Protein AF-0000000083945655 (afdb_homodimer)

pLDDT: mean 96.32, std 6.72, range [37.31, 98.94]

Nearest PDB structures (foldseek):
  8cqs-assembly1_A  TM=9.399E-01  e=9.061E-25  Bacteroides thetaiotaomicron
  3hoi-assembly1_A-2  TM=9.373E-01  e=1.289E-23  Bacteroides fragilis NCTC 9343
  3hj9-assembly1_B  TM=9.322E-01  e=4.279E-21  Cupriavidus pinatubonensis JMP134
  7ly7-assembly1_B  TM=8.350E-01  e=1.445E-12  Thermoactinomyces vulgaris
  2isj-assembly1_A  TM=6.720E-01  e=2.452E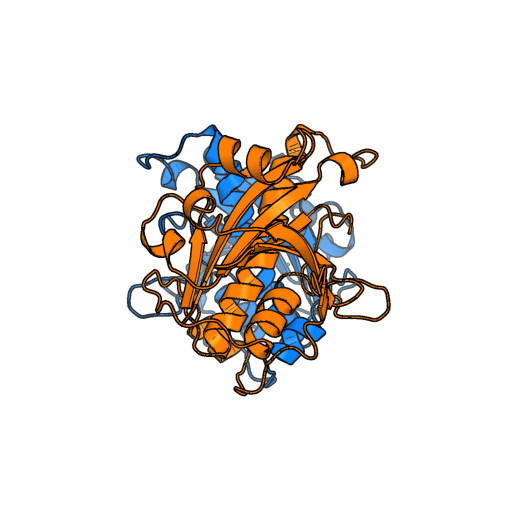-07  Sinorhizobium meliloti

Sequence (382 aa):
MKIDQIELGAPDFSRAGTLHEALQGRRSEREFKTDKLSLGHLSGVLWSAYGVNREDGKRTAPSAMALYPMDVYAVLPEAVYHYVPEHHLLELVAEGDFRELAGVQDYVYTAPLNLLYIANTGRYTGSPLSPEMYLFLAGIDAGHMSENVYLYCASQGLKVVVRVGARVDELMRALMLDTGRRFILAQTVGYMKIDQIELGAPDFSRAGTLHEALQGRRSEREFKTDKLSLGHLSGVLWSAYGVNREDGKRTAPSAMALYPMDVYAVLPEAVYHYVPEHHLLELVAEGDFRELAGVQDYVYTAPLNLLYIANTGRYTGSPLSPEMYLFLAGIDAGHMSENVYLYCASQGLKVVVRVGARVDELMRALMLDTGRRFILAQTVGY

Organism: NCBI:txid28139

Solvent-accessible surface area (backbone atoms only — not comparable to full-atom values): 19385 Å² total; per-residue (Å²): 128,84,74,53,54,45,80,33,68,67,54,54,65,78,58,80,39,35,39,66,55,11,40,46,51,28,67,77,42,81,72,58,40,62,58,71,69,51,60,34,50,51,19,25,43,53,36,38,26,50,15,54,42,49,92,90,62,48,35,34,31,74,39,79,93,68,48,64,38,65,43,45,30,45,30,25,71,63,26,32,24,37,56,40,42,94,74,46,29,31,34,60,73,44,85,41,66,58,29,62,34,58,22,80,56,73,56,43,54,51,28,28,31,35,39,38,37,30,31,36,53,68,52,51,61,90,48,96,64,58,77,84,45,48,62,39,52,44,24,23,35,48,16,23,15,52,36,36,31,44,34,51,26,36,38,63,71,36,33,28,34,78,38,75,57,47,39,55,72,62,38,36,56,72,67,68,52,59,88,55,48,40,84,60,39,26,35,41,38,28,73,128,84,72,54,54,46,78,34,69,67,54,50,66,79,59,82,39,34,40,67,57,12,40,47,51,28,68,76,42,82,74,57,40,61,59,72,67,51,59,35,51,51,20,25,44,53,38,39,27,51,14,54,42,48,91,89,63,48,35,34,30,75,39,81,93,68,48,64,39,65,42,46,29,46,32,27,72,62,26,32,24,39,57,39,41,94,74,47,27,31,35,62,72,45,83,41,67,57,28,60,35,59,22,80,56,72,56,44,54,50,29,27,30,34,38,38,38,29,31,36,53,68,53,50,61,90,49,96,64,56,77,86,45,48,63,39,52,46,24,23,34,48,15,23,16,52,38,37,30,42,33,51,26,35,39,65,70,36,33,29,34,78,38,76,56,47,38,56,71,62,38,35,57,74,69,67,53,59,88,54,48,40,85,59,38,24,34,41,38,29,72

Foldseek 3Di:
DPCQKFQLPEADPPLDDDLVQLVVQQDADLDFDLDADDSNPVLNLVQLLWAQDDDVRHHNFDAVVSLCQKWKWKQAQFFIWTADRVRSMTGTQGTHHPQQQQAPDPSSRRFGIKMWIKGQQVSCPPPPDDSVCRLVRSLVRNVRSVVSSSSSCSSVVKHKDKAQHGNFVVVCVNSVPDPSMGTGIMMGIHD/DVCQKFQLPEADPPLDDDLVQLVVQQDADQDFDLDADDSNPVLNLLQLLWAQDDDVRHHNFDAVVSLPQKWKWKQAQFFIWTADRSRSMTGTQGTHHPQQQQAPDPSSRRFGIKMWIKGQQVSCPPPPDDSVCRLVRSLVRNVRSVVSSSSSCSSVVKHKDKAQDGNFVVVCVNSVNDPSMGTGIMMGIHD

InterPro domains:
  IPR000415 Nitroreductase-like [G3DSA:3.40.109.10] (2-191)
  IPR000415 Nitroreductase-like [SSF55469] (19-191)
  IPR029479 Nitroreductase [PF00881] (24-191)
  IPR052544 Bacteriocin Processing Enzyme [PTHR43745] (4-185)

Radius of gyration: 20.03 Å; Cα contacts (8 Å, |Δi|>4): 897; chains: 2; bounding box: 46×70×45 Å

Structure (mmCIF, N/CA/C/O backbone):
data_AF-0000000083945655-model_v1
#
loop_
_entity.id
_entity.type
_entity.pdbx_description
1 polymer 'SagB-type dehydrogenase domain'
#
loop_
_atom_site.group_PDB
_atom_site.id
_atom_site.type_symbol
_atom_site.label_atom_id
_atom_site.label_alt_id
_atom_site.label_comp_id
_atom_site.label_asym_id
_atom_site.label_entity_id
_atom_site.label_seq_id
_atom_site.pdbx_PDB_ins_code
_atom_site.Cartn_x
_atom_site.Cartn_y
_atom_site.Cartn_z
_atom_site.occupancy
_atom_site.B_iso_or_equiv
_atom_site.auth_seq_id
_atom_site.auth_comp_id
_atom_site.auth_asym_id
_atom_site.auth_atom_id
_atom_site.pdbx_PDB_model_num
ATOM 1 N N . MET A 1 1 ? -4.562 -37.938 -8.914 1 37.31 1 MET A N 1
ATOM 2 C CA . MET A 1 1 ? -5.406 -37.25 -7.945 1 37.31 1 MET A CA 1
ATOM 3 C C . MET A 1 1 ? -5.398 -35.75 -8.203 1 37.31 1 MET A C 1
ATOM 5 O O . MET A 1 1 ? -4.34 -35.125 -8.219 1 37.31 1 MET A O 1
ATOM 9 N N . LYS A 1 2 ? -6.062 -35.156 -9.242 1 48.62 2 LYS A N 1
ATOM 10 C CA . LYS A 1 2 ? -6.031 -33.844 -9.883 1 48.62 2 LYS A CA 1
ATOM 11 C C . LYS A 1 2 ? -5.969 -32.719 -8.844 1 48.62 2 LYS A C 1
ATOM 13 O O . LYS A 1 2 ? -6.895 -32.562 -8.047 1 48.62 2 LYS A O 1
ATOM 18 N N . ILE A 1 3 ? -5 -32.406 -8.016 1 62.09 3 ILE A N 1
ATOM 19 C CA . ILE A 1 3 ? -4.98 -31.672 -6.762 1 62.09 3 ILE A CA 1
ATOM 20 C C . ILE A 1 3 ? -5.445 -30.234 -7.008 1 62.09 3 ILE A C 1
ATOM 22 O O . ILE A 1 3 ? -4.703 -29.422 -7.555 1 62.09 3 ILE A O 1
ATOM 26 N N . ASP A 1 4 ? -6.809 -30.094 -7.145 1 89.44 4 ASP A N 1
ATOM 27 C CA . ASP A 1 4 ? -7.574 -28.906 -7.551 1 89.44 4 ASP A CA 1
ATOM 28 C C . ASP A 1 4 ? -7.434 -27.781 -6.527 1 89.44 4 ASP A C 1
ATOM 30 O O . ASP A 1 4 ? -7.793 -26.641 -6.805 1 89.44 4 ASP A O 1
ATOM 34 N N . GLN A 1 5 ? -6.895 -28.25 -5.43 1 95 5 GLN A N 1
ATOM 35 C CA . GLN A 1 5 ? -6.762 -27.234 -4.387 1 95 5 GLN A CA 1
ATOM 36 C C . GLN A 1 5 ? -5.5 -27.469 -3.559 1 95 5 GLN A C 1
ATOM 38 O O . GLN A 1 5 ? -5.031 -28.594 -3.42 1 95 5 GLN A O 1
ATOM 43 N N . ILE A 1 6 ? -4.852 -26.438 -3.113 1 96.12 6 ILE A N 1
ATOM 44 C CA . ILE A 1 6 ? -3.764 -26.484 -2.141 1 96.12 6 ILE A CA 1
ATOM 45 C C . ILE A 1 6 ? -4.211 -25.812 -0.84 1 96.12 6 ILE A C 1
ATOM 47 O O . ILE A 1 6 ? -4.527 -24.625 -0.82 1 96.12 6 ILE A O 1
ATOM 51 N N . GLU A 1 7 ? -4.32 -26.578 0.188 1 96.19 7 GLU A N 1
ATOM 52 C CA . GLU A 1 7 ? -4.504 -25.984 1.506 1 96.19 7 GLU A CA 1
ATOM 53 C C . GLU A 1 7 ? -3.217 -25.328 1.997 1 96.19 7 GLU A C 1
ATOM 55 O O . GLU A 1 7 ? -2.172 -25.969 2.074 1 96.19 7 GLU A O 1
ATOM 60 N N . LEU A 1 8 ? -3.17 -24.078 2.359 1 97.38 8 LEU A N 1
ATOM 61 C CA . LEU A 1 8 ? -1.953 -23.312 2.609 1 97.38 8 LEU A CA 1
ATOM 62 C C . LEU A 1 8 ? -1.477 -23.516 4.047 1 97.38 8 LEU A C 1
ATOM 64 O O . LEU A 1 8 ? -0.293 -23.328 4.34 1 97.38 8 LEU A O 1
ATOM 68 N N . GLY A 1 9 ? -2.422 -23.891 4.973 1 96.12 9 GLY A N 1
ATOM 69 C CA . GLY A 1 9 ? -2.039 -23.984 6.375 1 96.12 9 GLY A CA 1
ATOM 70 C C . GLY A 1 9 ? -1.703 -22.641 6.992 1 96.12 9 GLY A C 1
ATOM 71 O O . GLY A 1 9 ? -2.031 -21.594 6.43 1 96.12 9 GLY A O 1
ATOM 72 N N . ALA A 1 10 ? -0.964 -22.703 8.141 1 96.56 10 ALA A N 1
ATOM 73 C CA . ALA A 1 10 ? -0.657 -21.469 8.875 1 96.56 10 ALA A CA 1
ATOM 74 C C . ALA A 1 10 ? 0.43 -20.672 8.164 1 96.56 10 ALA A C 1
ATOM 76 O O . ALA A 1 10 ? 1.428 -21.234 7.703 1 96.56 10 ALA A O 1
ATOM 77 N N . PRO A 1 11 ? 0.244 -19.375 8.016 1 97.81 11 PRO A N 1
ATOM 78 C CA . PRO A 1 11 ? 1.312 -18.531 7.465 1 97.81 11 PRO A CA 1
ATOM 79 C C . PRO A 1 11 ? 2.613 -18.641 8.258 1 97.81 11 PRO A C 1
ATOM 81 O O . PRO A 1 11 ? 2.588 -18.719 9.484 1 97.81 11 PRO A O 1
ATOM 84 N N . ASP A 1 12 ? 3.736 -18.641 7.535 1 97.12 12 ASP A N 1
ATOM 85 C CA . ASP A 1 12 ? 5.039 -18.719 8.188 1 97.12 12 ASP A CA 1
ATOM 86 C C . ASP A 1 12 ? 5.496 -17.359 8.695 1 97.12 12 ASP A C 1
ATOM 88 O O . ASP A 1 12 ? 5.852 -16.484 7.902 1 97.12 12 ASP A O 1
ATOM 92 N N . PHE A 1 13 ? 5.461 -17.141 9.953 1 97 13 PHE A N 1
ATOM 93 C CA . PHE A 1 13 ? 6.035 -15.977 10.617 1 97 13 PHE A CA 1
ATOM 94 C C . PHE A 1 13 ? 7.062 -16.391 11.656 1 97 13 PHE A C 1
ATOM 96 O O . PHE A 1 13 ? 7.156 -15.789 12.727 1 97 13 PHE A O 1
ATOM 103 N N . SER A 1 14 ? 7.703 -17.469 11.336 1 93.75 14 SER A N 1
ATOM 104 C CA . SER A 1 14 ? 8.633 -18.062 12.297 1 93.75 14 SER A CA 1
ATOM 105 C C . SER A 1 14 ? 9.836 -17.156 12.531 1 93.75 14 SER A C 1
ATOM 107 O O . SER A 1 14 ? 10.414 -17.141 13.625 1 93.75 14 SER A O 1
ATOM 109 N N . ARG A 1 15 ? 10.352 -16.516 11.422 1 87.62 15 ARG A N 1
ATOM 110 C CA . ARG A 1 15 ? 11.406 -15.523 11.641 1 87.62 15 ARG A CA 1
ATOM 111 C C . ARG A 1 15 ? 10.844 -14.273 12.297 1 87.62 15 ARG A C 1
ATOM 113 O O . ARG A 1 15 ? 10.039 -13.555 11.703 1 87.62 15 ARG A O 1
ATOM 120 N N . ALA A 1 16 ? 10.93 -14.164 13.656 1 75.56 16 ALA A N 1
ATOM 121 C CA . ALA A 1 16 ? 10.398 -13.102 14.508 1 75.56 16 ALA A CA 1
ATOM 122 C C . ALA A 1 16 ? 11.023 -11.758 14.156 1 75.56 16 ALA A C 1
ATOM 124 O O . ALA A 1 16 ? 12.219 -11.672 13.867 1 75.56 16 ALA A O 1
ATOM 125 N N . GLY A 1 17 ? 10.188 -10.711 13.594 1 88.75 17 GLY A N 1
ATOM 126 C CA . GLY A 1 17 ? 10.648 -9.352 13.344 1 88.75 17 GLY A CA 1
ATOM 127 C C . GLY A 1 17 ? 9.594 -8.297 13.633 1 88.75 17 GLY A C 1
ATOM 128 O O . GLY A 1 17 ? 8.391 -8.57 13.539 1 88.75 17 GLY A O 1
ATOM 129 N N . THR A 1 18 ? 10.188 -7.199 13.992 1 96.38 18 THR A N 1
ATOM 130 C CA . THR A 1 18 ? 9.281 -6.098 14.289 1 96.38 18 THR A CA 1
ATOM 131 C C . THR A 1 18 ? 8.812 -5.41 13.008 1 96.38 18 THR A C 1
ATOM 133 O O . THR A 1 18 ? 9.406 -5.602 11.945 1 96.38 18 THR A O 1
ATOM 136 N N . LEU A 1 19 ? 7.723 -4.75 13.141 1 98.25 19 LEU A N 1
ATOM 137 C CA . LEU A 1 19 ? 7.301 -3.912 12.023 1 98.25 19 LEU A CA 1
ATOM 138 C C . LEU A 1 19 ? 8.398 -2.928 11.633 1 98.25 19 LEU A C 1
ATOM 140 O O . LEU A 1 19 ? 8.641 -2.693 10.445 1 98.25 19 LEU A O 1
ATOM 144 N N . HIS A 1 20 ? 9.07 -2.316 12.664 1 97.88 20 HIS A N 1
ATOM 145 C CA . HIS A 1 20 ? 10.148 -1.367 12.391 1 97.88 20 HIS A CA 1
ATOM 146 C C . HIS A 1 20 ? 11.234 -1.995 11.523 1 97.88 20 HIS A C 1
ATOM 148 O O . HIS A 1 20 ? 11.672 -1.392 10.547 1 97.88 20 HIS A O 1
ATOM 154 N N . GLU A 1 21 ? 11.633 -3.201 11.844 1 97.62 21 GLU A N 1
ATOM 155 C CA . GLU A 1 21 ? 12.664 -3.898 11.086 1 97.62 21 GLU A CA 1
ATOM 156 C C . GLU A 1 21 ? 12.203 -4.184 9.656 1 97.62 21 GLU A C 1
ATOM 158 O O . GLU A 1 21 ? 12.992 -4.102 8.711 1 97.62 21 GLU A O 1
ATOM 163 N N . ALA A 1 22 ? 10.953 -4.598 9.531 1 98.56 22 ALA A N 1
ATOM 164 C CA . ALA A 1 22 ? 10.406 -4.859 8.195 1 98.56 22 ALA A CA 1
ATOM 165 C C . ALA A 1 22 ? 10.43 -3.602 7.336 1 98.56 22 ALA A C 1
ATOM 167 O O . ALA A 1 22 ? 10.836 -3.645 6.172 1 98.56 22 ALA A O 1
ATOM 168 N N . LEU A 1 23 ? 10.008 -2.459 7.93 1 98.75 23 LEU A N 1
ATOM 169 C CA . LEU A 1 23 ? 10 -1.187 7.219 1 98.75 23 LEU A CA 1
ATOM 170 C C . LEU A 1 23 ? 11.422 -0.74 6.891 1 98.75 23 LEU A C 1
ATOM 172 O O . LEU A 1 23 ? 11.688 -0.251 5.789 1 98.75 23 LEU A O 1
ATOM 176 N N . GLN A 1 24 ? 12.305 -0.901 7.824 1 98.25 24 GLN A N 1
ATOM 177 C CA . GLN A 1 24 ? 13.703 -0.536 7.613 1 98.25 24 GLN A CA 1
ATOM 178 C C . GLN A 1 24 ? 14.336 -1.389 6.52 1 98.25 24 GLN A C 1
ATOM 180 O O . GLN A 1 24 ? 15.195 -0.913 5.773 1 98.25 24 GLN A O 1
ATOM 185 N N . GLY A 1 25 ? 13.93 -2.625 6.441 1 98.44 25 GLY A N 1
ATOM 186 C CA . GLY A 1 25 ? 14.516 -3.566 5.5 1 98.44 25 GLY A CA 1
ATOM 187 C C . GLY A 1 25 ? 13.781 -3.623 4.176 1 98.44 25 GLY A C 1
ATOM 188 O O . GLY A 1 25 ? 14.195 -4.332 3.256 1 98.44 25 GLY A O 1
ATOM 189 N N . ARG A 1 26 ? 12.672 -2.951 4.066 1 98.81 26 ARG A N 1
ATOM 190 C CA . ARG A 1 26 ? 11.883 -2.986 2.842 1 98.81 26 ARG A CA 1
ATOM 191 C C . ARG A 1 26 ? 12.695 -2.494 1.65 1 98.81 26 ARG A C 1
ATOM 193 O O . ARG A 1 26 ? 13.211 -1.372 1.664 1 98.81 26 ARG A O 1
ATOM 200 N N . ARG A 1 27 ? 12.75 -3.277 0.59 1 98.69 27 ARG A N 1
ATOM 201 C CA . ARG A 1 27 ? 13.406 -2.939 -0.669 1 98.69 27 ARG A CA 1
ATOM 202 C C . ARG A 1 27 ? 12.914 -3.838 -1.8 1 98.69 27 ARG A C 1
ATOM 204 O O . ARG A 1 27 ? 12.344 -4.902 -1.552 1 98.69 27 ARG A O 1
ATOM 211 N N . SER A 1 28 ? 13.18 -3.426 -3.002 1 98.75 28 SER A N 1
ATOM 212 C CA . SER A 1 28 ? 12.922 -4.258 -4.172 1 98.75 28 SER A CA 1
ATOM 213 C C . SER A 1 28 ? 14.18 -5.004 -4.605 1 98.75 28 SER A C 1
ATOM 215 O O . SER A 1 28 ? 15.266 -4.418 -4.68 1 98.75 28 SER A O 1
ATOM 217 N N . GLU A 1 29 ? 14.031 -6.246 -4.762 1 98.44 29 GLU A N 1
ATOM 218 C CA . GLU A 1 29 ? 15.102 -7.105 -5.254 1 98.44 29 GLU A CA 1
ATOM 219 C C . GLU A 1 29 ? 14.688 -7.84 -6.523 1 98.44 29 GLU A C 1
ATOM 221 O O . GLU A 1 29 ? 13.547 -8.289 -6.637 1 98.44 29 GLU A O 1
ATOM 226 N N . ARG A 1 30 ? 15.594 -8.023 -7.426 1 98.19 30 ARG A N 1
ATOM 227 C CA . ARG A 1 30 ? 15.219 -8.508 -8.75 1 98.19 30 ARG A CA 1
ATOM 228 C C . ARG A 1 30 ? 16.062 -9.711 -9.156 1 98.19 30 ARG A C 1
ATOM 230 O O . ARG A 1 30 ? 16.125 -10.062 -10.336 1 98.19 30 ARG A O 1
ATOM 237 N N . GLU A 1 31 ? 16.797 -10.25 -8.289 1 98.31 31 GLU A N 1
ATOM 238 C CA . GLU A 1 31 ? 17.547 -11.484 -8.477 1 98.31 31 GLU A CA 1
ATOM 239 C C . GLU A 1 31 ? 16.969 -12.617 -7.617 1 98.31 31 GLU A C 1
ATOM 241 O O . GLU A 1 31 ? 17.016 -12.547 -6.387 1 98.31 31 GLU A O 1
ATOM 246 N N . PHE A 1 32 ? 16.578 -13.703 -8.273 1 98.62 32 PHE A N 1
ATOM 247 C CA . PHE A 1 32 ? 15.867 -14.758 -7.559 1 98.62 32 PHE A CA 1
ATOM 248 C C . PHE A 1 32 ? 16.5 -16.109 -7.828 1 98.62 32 PHE A C 1
ATOM 250 O O . PHE A 1 32 ? 16.922 -16.406 -8.953 1 98.62 32 PHE A O 1
ATOM 257 N N . LYS A 1 33 ? 16.578 -16.875 -6.797 1 98.31 33 LYS A N 1
ATOM 258 C CA . LYS A 1 33 ? 16.844 -18.297 -7.004 1 98.31 33 LYS A CA 1
ATOM 259 C C . LYS A 1 33 ? 15.617 -19 -7.578 1 98.31 33 LYS A C 1
ATOM 261 O O . LYS A 1 33 ? 14.5 -18.484 -7.52 1 98.31 33 LYS A O 1
ATOM 266 N N . THR A 1 34 ? 15.844 -20.188 -8.117 1 98.06 34 THR A N 1
ATOM 267 C CA . THR A 1 34 ? 14.75 -20.938 -8.742 1 98.06 34 THR A CA 1
ATOM 268 C C . THR A 1 34 ? 14.094 -21.875 -7.738 1 98.06 34 THR A C 1
ATOM 270 O O . THR A 1 34 ? 13.039 -22.453 -8.016 1 98.06 34 THR A O 1
ATOM 273 N N . ASP A 1 35 ? 14.641 -21.969 -6.523 1 98.19 35 ASP A N 1
ATOM 274 C CA . ASP A 1 35 ? 14.117 -22.859 -5.496 1 98.19 35 ASP A CA 1
ATOM 275 C C . ASP A 1 35 ? 12.648 -22.547 -5.203 1 98.19 35 ASP A C 1
ATOM 277 O O . ASP A 1 35 ? 12.266 -21.391 -5.074 1 98.19 35 ASP A O 1
ATOM 281 N N . LYS A 1 36 ? 11.867 -23.641 -5.105 1 97.56 36 LYS A N 1
ATOM 282 C CA . LYS A 1 36 ? 10.453 -23.469 -4.758 1 97.56 36 LYS A CA 1
ATOM 283 C C . LYS A 1 36 ? 10.297 -22.859 -3.371 1 97.56 36 LYS A C 1
ATOM 285 O O . LYS A 1 36 ? 11.047 -23.188 -2.449 1 97.56 36 LYS A O 1
ATOM 290 N N . LEU A 1 37 ? 9.328 -22 -3.248 1 97.81 37 LEU A N 1
ATOM 291 C CA . LEU A 1 37 ? 8.984 -21.531 -1.912 1 97.81 37 LEU A CA 1
ATOM 292 C C . LEU A 1 37 ? 8.43 -22.656 -1.055 1 97.81 37 LEU A C 1
ATOM 294 O O . LEU A 1 37 ? 7.688 -23.516 -1.548 1 97.81 37 LEU A O 1
ATOM 298 N N . SER A 1 38 ? 8.781 -22.641 0.202 1 97.94 38 SER A N 1
ATOM 299 C CA . SER A 1 38 ? 8.078 -23.547 1.108 1 97.94 38 SER A CA 1
ATOM 300 C C . SER A 1 38 ? 6.586 -23.219 1.159 1 97.94 38 SER A C 1
ATOM 302 O O . SER A 1 38 ? 6.18 -22.094 0.876 1 97.94 38 SER A O 1
ATOM 304 N N . LEU A 1 39 ? 5.805 -24.203 1.511 1 98.19 39 LEU A N 1
ATOM 305 C CA . LEU A 1 39 ? 4.371 -23.984 1.653 1 98.19 39 LEU A CA 1
ATOM 306 C C . LEU A 1 39 ? 4.094 -22.922 2.717 1 98.19 39 LEU A C 1
ATOM 308 O O . LEU A 1 39 ? 3.156 -22.141 2.582 1 98.19 39 LEU A O 1
ATOM 312 N N . GLY A 1 40 ? 4.863 -22.891 3.789 1 98.44 40 GLY A N 1
ATOM 313 C CA . GLY A 1 40 ? 4.73 -21.875 4.816 1 98.44 40 GLY A CA 1
ATOM 314 C C . GLY A 1 40 ? 4.957 -20.469 4.293 1 98.44 40 GLY A C 1
ATOM 315 O O . GLY A 1 40 ? 4.211 -19.547 4.633 1 98.44 40 GLY A O 1
ATOM 316 N N . HIS A 1 41 ? 5.992 -20.312 3.498 1 98.56 41 HIS A N 1
ATOM 317 C CA . HIS A 1 41 ? 6.262 -19 2.914 1 98.56 41 HIS A CA 1
ATOM 318 C C . HIS A 1 41 ? 5.18 -18.609 1.914 1 98.56 41 HIS A C 1
ATOM 320 O O . HIS A 1 41 ? 4.758 -17.453 1.869 1 98.56 41 HIS A O 1
ATOM 326 N N . LEU A 1 42 ? 4.777 -19.578 1.095 1 98.88 42 LEU A N 1
ATOM 327 C CA . LEU A 1 42 ? 3.674 -19.312 0.18 1 98.88 42 LEU A CA 1
ATOM 328 C C . LEU A 1 42 ? 2.426 -18.875 0.945 1 98.88 42 LEU A C 1
ATOM 330 O O . LEU A 1 42 ? 1.77 -17.906 0.57 1 98.88 42 LEU A O 1
ATOM 334 N N . SER A 1 43 ? 2.143 -19.609 2.016 1 98.88 43 SER A N 1
ATOM 335 C CA . SER A 1 43 ? 1.021 -19.281 2.893 1 98.88 43 SER A CA 1
ATOM 336 C C . SER A 1 43 ? 1.153 -17.875 3.463 1 98.88 43 SER A C 1
ATOM 338 O O . SER A 1 43 ? 0.196 -17.094 3.443 1 98.88 43 SER A O 1
ATOM 340 N N . GLY A 1 44 ? 2.328 -17.547 3.982 1 98.81 44 GLY A N 1
ATOM 341 C CA . GLY A 1 44 ? 2.574 -16.234 4.566 1 98.81 44 GLY A CA 1
ATOM 342 C C . GLY A 1 44 ? 2.439 -15.102 3.564 1 98.81 44 GLY A C 1
ATOM 343 O O . GLY A 1 44 ? 1.856 -14.062 3.871 1 98.81 44 GLY A O 1
ATOM 344 N N . VAL A 1 45 ? 2.963 -15.297 2.361 1 98.94 45 VAL A N 1
ATOM 345 C CA . VAL A 1 45 ? 2.893 -14.305 1.297 1 98.94 45 VAL A CA 1
ATOM 346 C C . VAL A 1 45 ? 1.43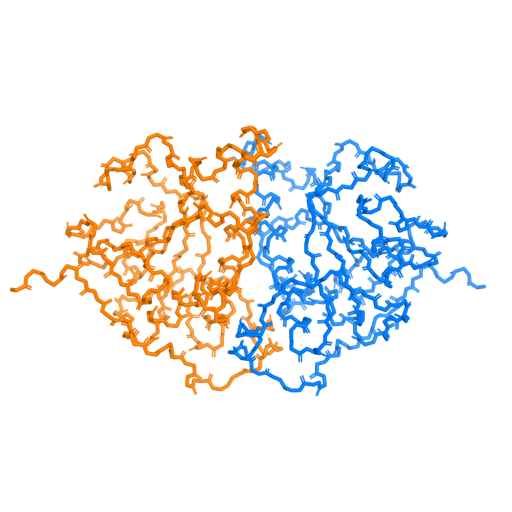2 -14.016 0.957 1 98.94 45 VAL A C 1
ATOM 348 O O . VAL A 1 45 ? 1.012 -12.852 0.93 1 98.94 45 VAL A O 1
ATOM 351 N N . LEU A 1 46 ? 0.667 -15.047 0.735 1 98.94 46 LEU A N 1
ATOM 352 C CA . LEU A 1 46 ? -0.716 -14.898 0.297 1 98.94 46 LEU A CA 1
ATOM 353 C C . LEU A 1 46 ? -1.577 -14.305 1.41 1 98.94 46 LEU A C 1
ATOM 355 O O . LEU A 1 46 ? -2.404 -13.43 1.162 1 98.94 46 LEU A O 1
ATOM 359 N N . TRP A 1 47 ? -1.393 -14.758 2.629 1 98.94 47 TRP A N 1
ATOM 360 C CA . TRP A 1 47 ? -2.164 -14.227 3.744 1 98.94 47 TRP A CA 1
ATOM 361 C C . TRP A 1 47 ? -1.84 -12.75 3.971 1 98.94 47 TRP A C 1
ATOM 363 O O . TRP A 1 47 ? -2.74 -11.938 4.203 1 98.94 47 TRP A O 1
ATOM 373 N N . SER A 1 48 ? -0.59 -12.398 3.916 1 98.94 48 SER A N 1
ATOM 374 C CA . SER A 1 48 ? -0.205 -11 4.07 1 98.94 48 SER A CA 1
ATOM 375 C C . SER A 1 48 ? -0.846 -10.125 2.996 1 98.94 48 SER A C 1
ATOM 377 O O . SER A 1 48 ? -1.271 -9 3.271 1 98.94 48 SER A O 1
ATOM 379 N N . ALA A 1 49 ? -0.923 -10.625 1.812 1 98.94 49 ALA A N 1
ATOM 380 C CA . ALA A 1 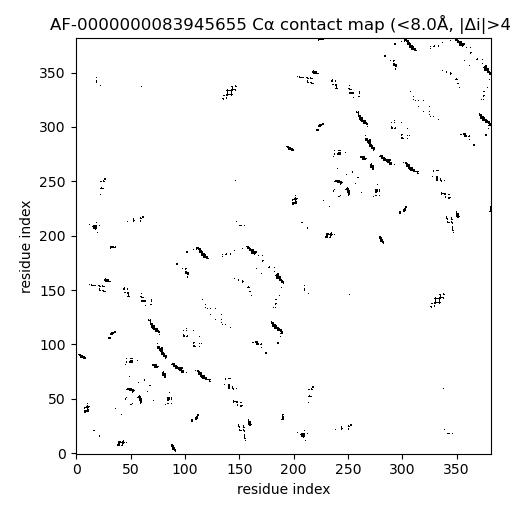49 ? -1.476 -9.867 0.695 1 98.94 49 ALA A CA 1
ATOM 381 C C . ALA A 1 49 ? -2.965 -9.602 0.895 1 98.94 49 ALA A C 1
ATOM 383 O O . ALA A 1 49 ? -3.439 -8.484 0.664 1 98.94 49 ALA A O 1
ATOM 384 N N . TYR A 1 50 ? -3.66 -10.633 1.354 1 98.88 50 TYR A N 1
ATOM 385 C CA . TYR A 1 50 ? -5.102 -10.492 1.18 1 98.88 50 TYR A CA 1
ATOM 386 C C . TYR A 1 50 ? -5.859 -11.406 2.139 1 98.88 50 TYR A C 1
ATOM 388 O O . TYR A 1 50 ? -7.047 -11.68 1.94 1 98.88 50 TYR A O 1
ATOM 396 N N . GLY A 1 51 ? -5.289 -11.953 3.143 1 98.81 51 GLY A N 1
ATOM 397 C CA . GLY A 1 51 ? -5.895 -12.891 4.074 1 98.81 51 GLY A CA 1
ATOM 398 C C . GLY A 1 51 ? -6.965 -12.258 4.941 1 98.81 51 GLY A C 1
ATOM 399 O O . GLY A 1 51 ? -7 -11.039 5.113 1 98.81 51 GLY A O 1
ATOM 400 N N . VAL A 1 52 ? -7.844 -13.078 5.457 1 98.75 52 VAL A N 1
ATOM 401 C CA . VAL A 1 52 ? -8.812 -12.656 6.461 1 98.75 52 VAL A CA 1
ATOM 402 C C . VAL A 1 52 ? -8.125 -12.539 7.82 1 98.75 52 VAL A C 1
ATOM 404 O O . VAL A 1 52 ? -7.555 -13.508 8.32 1 98.75 52 VAL A O 1
ATOM 407 N N . ASN A 1 53 ? -8.195 -11.32 8.422 1 98.69 53 ASN A N 1
ATOM 408 C CA . ASN A 1 53 ? -7.422 -11.164 9.648 1 98.69 53 ASN A CA 1
ATOM 409 C C . ASN A 1 53 ? -8.328 -10.938 10.859 1 98.69 53 ASN A C 1
ATOM 411 O O . ASN A 1 53 ? -7.848 -10.656 11.953 1 98.69 53 ASN A O 1
ATOM 415 N N . ARG A 1 54 ? -9.633 -10.992 10.625 1 98 54 ARG A N 1
ATOM 416 C CA . ARG A 1 54 ? -10.555 -10.859 11.742 1 98 54 ARG A CA 1
ATOM 417 C C . ARG A 1 54 ? -11.859 -11.609 11.469 1 98 54 ARG A C 1
ATOM 419 O O . ARG A 1 54 ? -12.109 -12.031 10.336 1 98 54 ARG A O 1
ATOM 426 N N . GLU A 1 55 ? -12.719 -11.719 12.383 1 97.38 55 GLU A N 1
ATOM 427 C CA . GLU A 1 55 ? -13.836 -12.664 12.398 1 97.38 55 GLU A CA 1
ATOM 428 C C . GLU A 1 55 ? -14.922 -12.25 11.406 1 97.38 55 GLU A C 1
ATOM 430 O O . GLU A 1 55 ? -15.625 -13.102 10.867 1 97.38 55 GLU A O 1
ATOM 435 N N . ASP A 1 56 ? -15.055 -10.984 11.141 1 97.56 56 ASP A N 1
ATOM 436 C CA . ASP A 1 56 ? -16.141 -10.531 10.281 1 97.56 56 ASP A CA 1
ATOM 437 C C . ASP A 1 56 ? -15.758 -10.641 8.805 1 97.56 56 ASP A C 1
ATOM 439 O O . ASP A 1 56 ? -16.484 -10.172 7.934 1 97.56 56 ASP A O 1
ATOM 443 N N . GLY A 1 57 ? -14.586 -11.242 8.57 1 97.94 57 GLY A N 1
ATOM 444 C CA . GLY A 1 57 ? -14.211 -11.578 7.211 1 97.94 57 GLY A CA 1
ATOM 445 C C . GLY A 1 57 ? -13.398 -10.5 6.527 1 97.94 57 GLY A C 1
ATOM 446 O O . GLY A 1 57 ? -13 -10.648 5.371 1 97.94 57 GLY A O 1
ATOM 447 N N . LYS A 1 58 ? -13.078 -9.406 7.273 1 98.5 58 LYS A N 1
ATOM 448 C CA . LYS A 1 58 ? -12.266 -8.344 6.68 1 98.5 58 LYS A CA 1
ATOM 449 C C . LYS A 1 58 ? -10.797 -8.75 6.605 1 98.5 58 LYS A C 1
ATOM 451 O O . LYS A 1 58 ? -10.398 -9.758 7.195 1 98.5 58 LYS A O 1
ATOM 456 N N . ARG A 1 59 ? -10.016 -8 5.984 1 98.75 59 ARG A N 1
ATOM 457 C CA . ARG A 1 59 ? -8.773 -8.57 5.473 1 98.75 59 ARG A CA 1
ATOM 458 C C . ARG A 1 59 ? -7.559 -7.793 5.969 1 98.75 59 ARG A C 1
ATOM 460 O O . ARG A 1 59 ? -7.707 -6.758 6.621 1 98.75 59 ARG A O 1
ATOM 467 N N . THR A 1 60 ? -6.391 -8.336 5.699 1 98.88 60 THR A N 1
ATOM 468 C CA . THR A 1 60 ? -5.102 -7.75 6.047 1 98.88 60 THR A CA 1
ATOM 469 C C . THR A 1 60 ? -4.879 -6.441 5.293 1 98.88 60 THR A C 1
ATOM 471 O O . THR A 1 60 ? -4.102 -5.594 5.727 1 98.88 60 THR A O 1
ATOM 474 N N . ALA A 1 61 ? -5.539 -6.289 4.141 1 98.88 61 ALA A N 1
ATOM 475 C CA . ALA A 1 61 ? -5.445 -5.066 3.346 1 98.88 61 ALA A CA 1
ATOM 476 C C . ALA A 1 61 ? -6.801 -4.375 3.238 1 98.88 61 ALA A C 1
ATOM 478 O O . ALA A 1 61 ? -7.836 -5.039 3.129 1 98.88 61 ALA A O 1
ATOM 479 N N . PRO A 1 62 ? -6.816 -3.027 3.266 1 98.81 62 PRO A N 1
ATOM 480 C CA . PRO A 1 62 ? -8.078 -2.303 3.086 1 98.81 62 PRO A CA 1
ATOM 481 C C . PRO A 1 62 ? -8.586 -2.359 1.649 1 98.81 62 PRO A C 1
ATOM 483 O O . PRO A 1 62 ? -7.848 -2.736 0.74 1 98.81 62 PRO A O 1
ATOM 486 N N . SER A 1 63 ? -9.805 -2.086 1.494 1 98.19 63 SER A N 1
ATOM 487 C CA . SER A 1 63 ? -10.453 -1.945 0.195 1 98.19 63 SER A CA 1
ATOM 488 C C . SER A 1 63 ? -11.531 -0.866 0.23 1 98.19 63 SER A C 1
ATOM 490 O O . SER A 1 63 ? -12.266 -0.745 1.214 1 98.19 63 SER A O 1
ATOM 492 N N . ALA A 1 64 ? -11.531 -0.013 -0.832 1 96 64 ALA A N 1
ATOM 493 C CA . ALA A 1 64 ? -12.547 1.029 -0.928 1 96 64 ALA A CA 1
ATOM 494 C C . ALA A 1 64 ? -13.945 0.456 -0.694 1 96 64 ALA A C 1
ATOM 496 O O . ALA A 1 64 ? -14.352 -0.503 -1.356 1 96 64 ALA A O 1
ATOM 497 N N . MET A 1 65 ? -14.594 0.977 0.334 1 95.12 65 MET A N 1
ATOM 498 C CA . MET A 1 65 ? -15.977 0.634 0.667 1 95.12 65 MET A CA 1
ATOM 499 C C . MET A 1 65 ? -16.094 -0.843 1.025 1 95.12 65 MET A C 1
ATOM 501 O O . MET A 1 65 ? -17.188 -1.401 1.006 1 95.12 65 MET A O 1
ATOM 505 N N . ALA A 1 66 ? -14.93 -1.507 1.241 1 96.69 66 ALA A N 1
ATOM 506 C CA . ALA A 1 66 ? -14.883 -2.932 1.562 1 96.69 66 ALA A CA 1
ATOM 507 C C . ALA A 1 66 ? -15.516 -3.764 0.45 1 96.69 66 ALA A C 1
ATOM 509 O O . ALA A 1 66 ? -16.172 -4.77 0.718 1 96.69 66 ALA A O 1
ATOM 510 N N . LEU A 1 67 ? -15.344 -3.322 -0.774 1 97.06 67 LEU A N 1
ATOM 511 C CA . LEU A 1 67 ? -15.922 -4.043 -1.904 1 97.06 67 LEU A CA 1
ATOM 512 C C . LEU A 1 67 ? -15.078 -5.262 -2.262 1 97.06 67 LEU A C 1
ATOM 514 O O . LEU A 1 67 ? -15.555 -6.176 -2.939 1 97.06 67 LEU A O 1
ATOM 518 N N . TYR A 1 68 ? -13.828 -5.273 -1.921 1 97.81 68 TYR A N 1
ATOM 519 C CA . TYR A 1 68 ? -12.875 -6.359 -2.152 1 97.81 68 TYR A CA 1
ATOM 520 C C . TYR A 1 68 ? -12.945 -6.84 -3.596 1 97.81 68 TYR A C 1
ATOM 522 O O . TYR A 1 68 ? -13.164 -8.031 -3.85 1 97.81 68 TYR A O 1
ATOM 530 N N . PRO A 1 69 ? -12.633 -5.934 -4.508 1 97.94 69 PRO A N 1
ATOM 531 C CA . PRO A 1 69 ? -12.75 -6.27 -5.93 1 97.94 69 PRO A CA 1
ATOM 532 C C . PRO A 1 69 ? -11.562 -7.074 -6.449 1 97.94 69 PRO A C 1
ATOM 534 O O . PRO A 1 69 ? -11.602 -7.586 -7.574 1 97.94 69 PRO A O 1
ATOM 537 N N . MET A 1 70 ? -10.578 -7.273 -5.66 1 98.62 70 MET A N 1
ATOM 538 C CA . MET A 1 70 ? -9.32 -7.832 -6.152 1 98.62 70 MET A CA 1
ATOM 539 C C . MET A 1 70 ? -9.32 -9.352 -6.051 1 98.62 70 MET A C 1
ATOM 541 O O . MET A 1 70 ? -9.82 -9.914 -5.074 1 98.62 70 MET A O 1
ATOM 545 N N . ASP A 1 71 ? -8.766 -9.93 -6.988 1 98.62 71 ASP A N 1
ATOM 546 C CA . ASP A 1 71 ? -8.375 -11.344 -6.973 1 98.62 71 ASP A CA 1
ATOM 547 C C . ASP A 1 71 ? -6.859 -11.492 -7.059 1 98.62 71 ASP A C 1
ATOM 549 O O . ASP A 1 71 ? -6.199 -10.773 -7.809 1 98.62 71 ASP A O 1
ATOM 553 N N . VAL A 1 72 ? -6.359 -12.438 -6.289 1 98.94 72 VAL A N 1
ATOM 554 C CA . VAL A 1 72 ? -4.93 -12.727 -6.332 1 98.94 72 VAL A CA 1
ATOM 555 C C . VAL A 1 72 ? -4.699 -14.109 -6.938 1 98.94 72 VAL A C 1
ATOM 557 O O . VAL A 1 72 ? -5.336 -15.086 -6.531 1 98.94 72 VAL A O 1
ATOM 560 N N . TYR A 1 73 ? -3.861 -14.164 -7.891 1 98.88 73 TYR A N 1
ATOM 561 C CA . TYR A 1 73 ? -3.445 -15.438 -8.477 1 98.88 73 TYR A CA 1
ATOM 562 C C . TYR A 1 73 ? -1.975 -15.711 -8.188 1 98.88 73 TYR A C 1
ATOM 564 O O . TYR A 1 73 ? -1.145 -14.797 -8.242 1 98.88 73 TYR A O 1
ATOM 572 N N . ALA A 1 74 ? -1.688 -16.938 -7.891 1 98.88 74 ALA A N 1
ATOM 573 C CA . ALA A 1 74 ? -0.317 -17.422 -7.734 1 98.88 74 ALA A CA 1
ATOM 574 C C . ALA A 1 74 ? 0.138 -18.188 -8.969 1 98.88 74 ALA A C 1
ATOM 576 O O . ALA A 1 74 ? -0.39 -19.266 -9.266 1 98.88 74 ALA A O 1
ATOM 577 N N . VAL A 1 75 ? 1.026 -17.594 -9.672 1 98.81 75 VAL A N 1
ATOM 578 C CA . VAL A 1 75 ? 1.648 -18.281 -10.805 1 98.81 75 VAL A CA 1
ATOM 579 C C . VAL A 1 75 ? 2.898 -19.016 -10.336 1 98.81 75 VAL A C 1
ATOM 581 O O . VAL A 1 75 ? 3.92 -18.406 -10.031 1 98.81 75 VAL A O 1
ATOM 584 N N . LEU A 1 76 ? 2.836 -20.312 -10.289 1 98.44 76 LEU A N 1
ATOM 585 C CA . LEU A 1 76 ? 3.902 -21.219 -9.867 1 98.44 76 LEU A CA 1
ATOM 586 C C . LEU A 1 76 ? 4.465 -21.984 -11.055 1 98.44 76 LEU A C 1
ATOM 588 O O . LEU A 1 76 ? 3.938 -21.891 -12.164 1 98.44 76 LEU A O 1
ATOM 592 N N . PRO A 1 77 ? 5.656 -22.656 -10.875 1 97.69 77 PRO A N 1
ATOM 593 C CA . PRO A 1 77 ? 6.273 -23.359 -12.008 1 97.69 77 PRO A CA 1
ATOM 594 C C . PRO A 1 77 ? 5.336 -24.375 -12.648 1 97.69 77 PRO A C 1
ATOM 596 O O . PRO A 1 77 ? 5.418 -24.625 -13.859 1 97.69 77 PRO A O 1
ATOM 599 N N . GLU A 1 78 ? 4.344 -24.906 -11.898 1 96.44 78 GLU A N 1
ATOM 600 C CA . GLU A 1 78 ? 3.59 -26.047 -12.414 1 96.44 78 GLU A CA 1
ATOM 601 C C . GLU A 1 78 ? 2.158 -25.656 -12.758 1 96.44 78 GLU A C 1
ATOM 603 O O . GLU A 1 78 ? 1.448 -26.391 -13.438 1 96.44 78 GLU A O 1
ATOM 608 N N . ALA A 1 79 ? 1.723 -24.547 -12.289 1 97.56 79 ALA A N 1
ATOM 609 C CA . ALA A 1 79 ? 0.316 -24.188 -12.469 1 97.56 79 ALA A CA 1
ATOM 610 C C . ALA A 1 79 ? 0.039 -22.766 -11.984 1 97.56 79 ALA A C 1
ATOM 612 O O . ALA A 1 79 ? 0.901 -22.141 -11.375 1 97.56 79 ALA A O 1
ATOM 613 N N . VAL A 1 80 ? -1.1 -22.297 -12.336 1 98.5 80 VAL A N 1
ATOM 614 C CA . VAL A 1 80 ? -1.655 -21.062 -11.797 1 98.5 80 VAL A CA 1
ATOM 615 C C . VAL A 1 80 ? -2.816 -21.375 -10.859 1 98.5 80 VAL A C 1
ATOM 617 O O . VAL A 1 80 ? -3.656 -22.234 -11.164 1 98.5 80 VAL A O 1
ATOM 620 N N . TYR A 1 81 ? -2.832 -20.688 -9.758 1 98.62 81 TYR A N 1
ATOM 621 C CA . TYR A 1 81 ? -3.883 -20.891 -8.766 1 98.62 81 TYR A CA 1
ATOM 622 C C . TYR A 1 81 ? -4.559 -19.562 -8.422 1 98.62 81 TYR A C 1
ATOM 624 O O . TYR A 1 81 ? -3.928 -18.5 -8.477 1 98.62 81 TYR A O 1
ATOM 632 N N . HIS A 1 82 ? -5.836 -19.641 -8.117 1 98.69 82 HIS A N 1
ATOM 633 C CA . HIS A 1 82 ? -6.57 -18.531 -7.523 1 98.69 82 HIS A CA 1
ATOM 634 C C . HIS A 1 82 ? -6.586 -18.641 -6.004 1 98.69 82 HIS A C 1
ATOM 636 O O . HIS A 1 82 ? -6.898 -19.688 -5.453 1 98.69 82 HIS A O 1
ATOM 642 N N . TYR A 1 83 ? -6.23 -17.594 -5.312 1 98.88 83 TYR A N 1
ATOM 643 C CA . TYR A 1 83 ? -6.254 -17.578 -3.854 1 98.88 83 TYR A CA 1
ATOM 644 C C . TYR A 1 83 ? -7.664 -17.312 -3.338 1 98.88 83 TYR A C 1
ATOM 646 O O . TYR A 1 83 ? -8.328 -16.375 -3.775 1 98.88 83 TYR A O 1
ATOM 654 N N . VAL A 1 84 ? -8.086 -18.125 -2.434 1 98.62 84 VAL A N 1
ATOM 655 C CA . VAL A 1 84 ? -9.383 -18 -1.78 1 98.62 84 VAL A CA 1
ATOM 656 C C . VAL A 1 84 ? -9.188 -17.594 -0.321 1 98.62 84 VAL A C 1
ATOM 658 O O . VAL A 1 84 ? -9.062 -18.453 0.556 1 98.62 84 VAL A O 1
ATOM 661 N N . PRO A 1 85 ? -9.266 -16.297 -0.033 1 98.56 85 PRO A N 1
ATOM 662 C CA . PRO A 1 85 ? -8.898 -15.805 1.295 1 98.56 85 PRO A CA 1
ATOM 663 C C . PRO A 1 85 ? -9.781 -16.375 2.404 1 98.56 85 PRO A C 1
ATOM 665 O O . PRO A 1 85 ? -9.281 -16.688 3.49 1 98.56 85 PRO A O 1
ATOM 668 N N . GLU A 1 86 ? -11.062 -16.547 2.172 1 97.81 86 GLU A N 1
ATOM 669 C CA . GLU A 1 86 ? -12.016 -16.984 3.189 1 97.81 86 GLU A CA 1
ATOM 670 C C . GLU A 1 86 ? -11.648 -18.359 3.734 1 97.81 86 GLU A C 1
ATOM 672 O O . GLU A 1 86 ? -11.898 -18.656 4.906 1 97.81 86 GLU A O 1
ATOM 677 N N . HIS A 1 87 ? -11.039 -19.141 2.863 1 97.44 87 HIS A N 1
ATOM 678 C CA . HIS A 1 87 ? -10.688 -20.5 3.264 1 97.44 87 HIS A CA 1
ATOM 679 C C . HIS A 1 87 ? -9.172 -20.672 3.324 1 97.44 87 HIS A C 1
ATOM 681 O O . HIS A 1 87 ? -8.695 -21.766 3.639 1 97.44 87 HIS A O 1
ATOM 687 N N . HIS A 1 88 ? -8.461 -19.609 3.006 1 98.31 88 HIS A N 1
ATOM 688 C CA . HIS A 1 88 ? -7 -19.609 2.967 1 98.31 88 HIS A CA 1
ATOM 689 C C . HIS A 1 88 ? -6.473 -20.828 2.221 1 98.31 88 HIS A C 1
ATOM 691 O O . HIS A 1 88 ? -5.68 -21.609 2.766 1 98.31 88 HIS A O 1
ATOM 697 N N . LEU A 1 89 ? -6.824 -20.906 0.976 1 98.25 89 LEU A N 1
ATOM 698 C CA . LEU A 1 89 ? -6.387 -22 0.106 1 98.25 89 LEU A CA 1
ATOM 699 C C . LEU A 1 89 ? -6.234 -21.516 -1.332 1 98.25 89 LEU A C 1
ATOM 701 O O . LEU A 1 89 ? -6.602 -20.375 -1.654 1 98.25 89 LEU A O 1
ATOM 705 N N . LEU A 1 90 ? -5.625 -22.328 -2.143 1 98.62 90 LEU A N 1
ATOM 706 C CA . LEU A 1 90 ? -5.453 -22.078 -3.57 1 98.62 90 LEU A CA 1
ATOM 707 C C . LEU A 1 90 ? -6.312 -23.031 -4.395 1 98.62 90 LEU A C 1
ATOM 709 O O . LEU A 1 90 ? -6.367 -24.234 -4.109 1 98.62 90 LEU A O 1
ATOM 713 N N . GLU A 1 91 ? -6.984 -22.438 -5.348 1 98.44 91 GLU A N 1
ATOM 714 C CA . GLU A 1 91 ? -7.754 -23.234 -6.305 1 98.44 91 GLU A CA 1
ATOM 715 C C . GLU A 1 91 ? -7.094 -23.234 -7.68 1 98.44 91 GLU A C 1
ATOM 717 O O . GLU A 1 91 ? -6.746 -22.172 -8.211 1 98.44 91 GLU A O 1
ATOM 722 N N . LEU A 1 92 ? -6.973 -24.391 -8.266 1 98.19 92 LEU A N 1
ATOM 723 C CA . LEU A 1 92 ? -6.312 -24.531 -9.555 1 98.19 92 LEU A CA 1
ATOM 724 C C . LEU A 1 92 ? -7.074 -23.781 -10.641 1 98.19 92 LEU A C 1
ATOM 726 O O . LEU A 1 92 ? -8.297 -23.875 -10.727 1 98.19 92 LEU A O 1
ATOM 730 N N . VAL A 1 93 ? -6.391 -23.047 -11.406 1 97.81 93 VAL A N 1
ATOM 731 C CA . VAL A 1 93 ? -6.969 -22.297 -12.523 1 97.81 93 VAL A CA 1
ATOM 732 C C . VAL A 1 93 ? -6.52 -22.922 -13.844 1 97.81 93 VAL A C 1
ATOM 734 O O . VAL A 1 93 ? -7.34 -23.156 -14.734 1 97.81 93 VAL A O 1
ATOM 737 N N . ALA A 1 94 ? -5.254 -23.172 -13.977 1 96.81 94 ALA A N 1
ATOM 738 C CA . ALA A 1 94 ? -4.676 -23.719 -15.203 1 96.81 94 ALA A CA 1
ATOM 739 C C . ALA A 1 94 ? -3.406 -24.516 -14.906 1 96.81 94 ALA A C 1
ATOM 741 O O . ALA A 1 94 ? -2.529 -24.047 -14.18 1 96.81 94 ALA A O 1
ATOM 742 N N . GLU A 1 95 ? -3.289 -25.672 -15.477 1 96.56 95 GLU A N 1
ATOM 743 C CA . GLU A 1 95 ? -2.076 -26.469 -15.352 1 96.56 95 GLU A CA 1
ATOM 744 C C . GLU A 1 95 ? -1.015 -26.031 -16.359 1 96.56 95 GLU A C 1
ATOM 746 O O . GLU A 1 95 ? -1.339 -25.625 -17.469 1 96.56 95 GLU A O 1
ATOM 751 N N . GLY A 1 96 ? 0.232 -26.109 -15.914 1 96.62 96 GLY A N 1
ATOM 752 C CA . GLY A 1 96 ? 1.344 -25.734 -16.781 1 96.62 96 GLY A CA 1
ATOM 753 C C . GLY A 1 96 ? 2.133 -24.547 -16.25 1 96.62 96 GLY A C 1
ATOM 754 O O . GLY A 1 96 ? 1.787 -23.969 -15.227 1 96.62 96 GLY A O 1
ATOM 755 N N . ASP A 1 97 ? 3.242 -24.281 -16.938 1 97.81 97 ASP A N 1
ATOM 756 C CA . ASP A 1 97 ? 4.098 -23.172 -16.562 1 97.81 97 ASP A CA 1
ATOM 757 C C . ASP A 1 97 ? 3.734 -21.906 -17.359 1 97.81 97 ASP A C 1
ATOM 759 O O . ASP A 1 97 ? 3.988 -21.828 -18.562 1 97.81 97 ASP A O 1
ATOM 763 N N . PHE A 1 98 ? 3.158 -20.906 -16.672 1 98.31 98 PHE A N 1
ATOM 764 C CA . PHE A 1 98 ? 2.711 -19.672 -17.312 1 98.31 98 PHE A CA 1
ATOM 765 C C . PHE A 1 98 ? 3.533 -18.484 -16.828 1 98.31 98 PHE A C 1
ATOM 767 O O . PHE A 1 98 ? 3.15 -17.328 -17.047 1 98.31 98 PHE A O 1
ATOM 774 N N . ARG A 1 99 ? 4.66 -18.734 -16.141 1 98.56 99 ARG A N 1
ATOM 775 C CA . ARG A 1 99 ? 5.434 -17.672 -15.508 1 98.56 99 ARG A CA 1
ATOM 776 C C . ARG A 1 99 ? 5.922 -16.656 -16.531 1 98.56 99 ARG A C 1
ATOM 778 O O . ARG A 1 99 ? 5.969 -15.461 -16.25 1 98.56 99 ARG A O 1
ATOM 785 N N . GLU A 1 100 ? 6.184 -17.047 -17.719 1 97.94 100 GLU A N 1
ATOM 786 C CA . GLU A 1 100 ? 6.703 -16.141 -18.75 1 97.94 100 GLU A CA 1
ATOM 787 C C . GLU A 1 100 ? 5.688 -15.062 -19.109 1 97.94 100 GLU A C 1
ATOM 789 O O . GLU A 1 100 ? 6.051 -14.016 -19.641 1 97.94 100 GLU A O 1
ATOM 794 N N . LEU A 1 101 ? 4.414 -15.344 -18.906 1 98.44 101 LEU A N 1
ATOM 795 C CA . LEU A 1 101 ? 3.361 -14.391 -19.25 1 98.44 101 LEU A CA 1
ATOM 796 C C . LEU A 1 101 ? 3.182 -13.352 -18.156 1 98.44 101 LEU A C 1
ATOM 798 O O . LEU A 1 101 ? 2.537 -12.32 -18.359 1 98.44 101 LEU A O 1
ATOM 802 N N . ALA A 1 102 ? 3.719 -13.562 -16.922 1 98.31 102 ALA A N 1
ATOM 803 C CA . ALA A 1 102 ? 3.439 -12.75 -15.742 1 98.31 102 ALA A CA 1
ATOM 804 C C . ALA A 1 102 ? 4.352 -11.531 -15.688 1 98.31 102 ALA A C 1
ATOM 806 O O . ALA A 1 102 ? 4.293 -10.75 -14.734 1 98.31 102 ALA A O 1
ATOM 807 N N . GLY A 1 103 ? 5.223 -11.312 -16.609 1 97.31 103 GLY A N 1
ATOM 808 C CA . GLY A 1 103 ? 6.125 -10.172 -16.656 1 97.31 103 GLY A CA 1
ATOM 809 C C . GLY A 1 103 ? 6.926 -10.109 -17.938 1 97.31 103 GLY A C 1
ATOM 810 O O . GLY A 1 103 ? 6.77 -10.953 -18.828 1 97.31 103 GLY A O 1
ATOM 811 N N . VAL A 1 104 ? 7.762 -9.062 -18.031 1 94.62 104 VAL A N 1
ATOM 812 C CA . VAL A 1 104 ? 8.547 -8.867 -19.234 1 94.62 104 VAL A CA 1
ATOM 813 C C . VAL A 1 104 ? 10.023 -9.109 -18.953 1 94.62 104 VAL A C 1
ATOM 815 O O . VAL A 1 104 ? 10.82 -9.312 -19.875 1 94.62 104 VAL A O 1
ATOM 818 N N . GLN A 1 105 ? 10.398 -9.086 -17.734 1 96 105 GLN A N 1
ATOM 819 C CA . GLN A 1 105 ? 11.789 -9.289 -17.344 1 96 105 GLN A CA 1
ATOM 820 C C . GLN A 1 105 ? 12.125 -10.773 -17.266 1 96 105 GLN A C 1
ATOM 822 O O . GLN A 1 105 ? 11.289 -11.586 -16.844 1 96 105 GLN A O 1
ATOM 827 N N . ASP A 1 106 ? 13.352 -11.125 -17.438 1 96.56 106 ASP A N 1
ATOM 828 C CA . ASP A 1 106 ? 13.789 -12.516 -17.547 1 96.56 106 ASP A CA 1
ATOM 829 C C . ASP A 1 106 ? 13.641 -13.242 -16.219 1 96.56 106 ASP A C 1
ATOM 831 O O . ASP A 1 106 ? 13.32 -14.438 -16.188 1 96.56 106 ASP A O 1
ATOM 835 N N . TYR A 1 107 ? 13.859 -12.555 -15.109 1 97.56 107 TYR A N 1
ATOM 836 C CA . TYR A 1 107 ? 13.82 -13.242 -13.82 1 97.56 107 TYR A CA 1
ATOM 837 C C . TYR A 1 107 ? 12.414 -13.75 -13.516 1 97.56 107 TYR A C 1
ATOM 839 O O . TYR A 1 107 ? 12.234 -14.641 -12.68 1 97.56 107 TYR A O 1
ATOM 847 N N . VAL A 1 108 ? 11.398 -13.195 -14.156 1 98.06 108 VAL A N 1
ATOM 848 C CA . VAL A 1 108 ? 10.008 -13.586 -13.969 1 98.06 108 VAL A CA 1
ATOM 849 C C . VAL A 1 108 ? 9.812 -15.039 -14.414 1 98.06 108 VAL A C 1
ATOM 851 O O . VAL A 1 108 ? 9 -15.766 -13.836 1 98.06 108 VAL A O 1
ATOM 854 N N . TYR A 1 109 ? 10.578 -15.5 -15.336 1 97.31 109 TYR A N 1
ATOM 855 C CA . TYR A 1 109 ? 10.406 -16.781 -15.984 1 97.31 109 TYR A CA 1
ATOM 856 C C . TYR A 1 109 ? 10.805 -17.922 -15.062 1 97.31 109 TYR A C 1
ATOM 858 O O . TYR A 1 109 ? 10.297 -19.047 -15.18 1 97.31 109 TYR A O 1
ATOM 866 N N . THR A 1 110 ? 11.734 -17.594 -14.148 1 97.5 110 THR A N 1
ATOM 867 C CA . THR A 1 110 ? 12.297 -18.688 -13.375 1 97.5 110 THR A CA 1
ATOM 868 C C . THR A 1 110 ? 12.047 -18.5 -11.883 1 97.5 110 THR A C 1
ATOM 870 O O . THR A 1 110 ? 12.227 -19.422 -11.094 1 97.5 110 THR A O 1
ATOM 873 N N . ALA A 1 111 ? 11.609 -17.266 -11.477 1 98.69 111 ALA A N 1
ATOM 874 C CA . ALA A 1 111 ? 11.281 -17.031 -10.07 1 98.69 111 ALA A CA 1
ATOM 875 C C . ALA A 1 111 ? 10.203 -18 -9.594 1 98.69 111 ALA A C 1
ATOM 877 O O . ALA A 1 111 ? 9.312 -18.375 -10.359 1 98.69 111 ALA A O 1
ATOM 878 N N . PRO A 1 112 ? 10.25 -18.438 -8.359 1 98.75 112 PRO A N 1
ATOM 879 C CA . PRO A 1 112 ? 9.359 -19.516 -7.902 1 98.75 112 PRO A CA 1
ATOM 880 C C . PRO A 1 112 ? 7.91 -19.047 -7.773 1 98.75 112 PRO A C 1
ATOM 882 O O . PRO A 1 112 ? 6.996 -19.875 -7.719 1 98.75 112 PRO A O 1
ATOM 885 N N . LEU A 1 113 ? 7.645 -17.734 -7.668 1 98.94 113 LEU A N 1
ATOM 886 C CA . LEU A 1 113 ? 6.285 -17.234 -7.496 1 98.94 113 LEU A CA 1
ATOM 887 C C . LEU A 1 113 ? 6.121 -15.875 -8.156 1 98.94 113 LEU A C 1
ATOM 889 O O . LEU A 1 113 ? 6.93 -14.977 -7.938 1 98.94 113 LEU A O 1
ATOM 893 N N . ASN A 1 114 ? 5.164 -15.742 -9.023 1 98.94 114 ASN A N 1
ATOM 894 C CA . ASN A 1 114 ? 4.621 -14.461 -9.461 1 98.94 114 ASN A CA 1
ATOM 895 C C . ASN A 1 114 ? 3.164 -14.297 -9.047 1 98.94 114 ASN A C 1
ATOM 897 O O . ASN A 1 114 ? 2.314 -15.117 -9.406 1 98.94 114 ASN A O 1
ATOM 901 N N . LEU A 1 115 ? 2.9 -13.32 -8.266 1 98.94 115 LEU A N 1
ATOM 902 C CA . LEU A 1 115 ? 1.526 -12.961 -7.934 1 98.94 115 LEU A CA 1
ATOM 903 C C . LEU A 1 115 ? 0.934 -12.047 -9 1 98.94 115 LEU A C 1
ATOM 905 O O . LEU A 1 115 ? 1.619 -11.164 -9.516 1 98.94 115 LEU A O 1
ATOM 909 N N . LEU A 1 116 ? -0.3 -12.312 -9.32 1 98.94 116 LEU A N 1
ATOM 910 C CA . LEU A 1 116 ? -1.089 -11.398 -10.141 1 98.94 116 LEU A CA 1
ATOM 911 C C . LEU A 1 116 ? -2.209 -10.766 -9.328 1 98.94 116 LEU A C 1
ATOM 913 O O . LEU A 1 116 ? -2.951 -11.461 -8.633 1 98.94 116 LEU A O 1
ATOM 917 N N . TYR A 1 117 ? -2.301 -9.492 -9.383 1 98.94 117 TYR A N 1
ATOM 918 C CA . TYR A 1 117 ? -3.412 -8.734 -8.812 1 98.94 117 TYR A CA 1
ATOM 919 C C . TYR A 1 117 ? -4.383 -8.289 -9.898 1 98.94 117 TYR A C 1
ATOM 921 O O . TYR A 1 117 ? -4.055 -7.438 -10.727 1 98.94 117 TYR A O 1
ATOM 929 N N . ILE A 1 118 ? -5.527 -8.891 -9.891 1 98.69 118 ILE A N 1
ATOM 930 C CA . ILE A 1 118 ? -6.527 -8.711 -10.938 1 98.69 118 ILE A CA 1
ATOM 931 C C . ILE A 1 118 ? -7.812 -8.148 -10.32 1 98.69 118 ILE A C 1
ATOM 933 O O . ILE A 1 118 ? -8.312 -8.68 -9.328 1 98.69 118 ILE A O 1
ATOM 937 N N . ALA A 1 119 ? -8.289 -7.07 -10.883 1 98.25 119 ALA A N 1
ATOM 938 C CA . ALA A 1 119 ? -9.523 -6.457 -10.398 1 98.25 119 ALA A CA 1
ATOM 939 C C . ALA A 1 119 ? -10.734 -7.004 -11.141 1 98.25 119 ALA A C 1
ATOM 941 O O . ALA A 1 119 ? -10.727 -7.113 -12.367 1 98.25 119 ALA A O 1
ATOM 942 N N . ASN A 1 120 ? -11.68 -7.406 -10.406 1 97.38 120 ASN A N 1
ATOM 943 C CA . ASN A 1 120 ? -13 -7.723 -10.938 1 97.38 120 ASN A CA 1
ATOM 944 C C . ASN A 1 120 ? -13.93 -6.508 -10.898 1 97.38 120 ASN A C 1
ATOM 946 O O . ASN A 1 120 ? -14.523 -6.211 -9.859 1 97.38 120 ASN A O 1
ATOM 950 N N . THR A 1 121 ? -14.148 -5.84 -11.992 1 94.5 121 THR A N 1
ATOM 951 C CA . THR A 1 121 ? -14.875 -4.574 -12.047 1 94.5 121 THR A CA 1
ATOM 952 C C . THR A 1 121 ? -16.344 -4.781 -11.727 1 94.5 121 THR A C 1
ATOM 954 O O . THR A 1 121 ? -17.047 -3.836 -11.359 1 94.5 121 THR A O 1
ATOM 957 N N . GLY A 1 122 ? -16.828 -5.977 -11.93 1 94.81 122 GLY A N 1
ATOM 958 C CA . GLY A 1 122 ? -18.188 -6.281 -11.547 1 94.81 122 GLY A CA 1
ATOM 959 C C . GLY A 1 122 ? -18.469 -6.031 -10.078 1 94.81 122 GLY A C 1
ATOM 960 O O . GLY A 1 122 ? -19.609 -5.742 -9.703 1 94.81 122 GLY A O 1
ATOM 961 N N . ARG A 1 123 ? -17.484 -6.078 -9.289 1 95.44 123 ARG A N 1
ATOM 962 C CA . ARG A 1 123 ? -17.656 -5.906 -7.848 1 95.44 123 ARG A CA 1
ATOM 963 C C . ARG A 1 123 ? -17.75 -4.426 -7.48 1 95.44 123 ARG A C 1
ATOM 965 O O . ARG A 1 123 ? -18.094 -4.082 -6.352 1 95.44 123 ARG A O 1
ATOM 972 N N . TYR A 1 124 ? -17.453 -3.572 -8.398 1 93.31 124 TYR A N 1
ATOM 973 C CA . TYR A 1 124 ? -17.656 -2.141 -8.203 1 93.31 124 TYR A CA 1
ATOM 974 C C . TYR A 1 124 ? -19.078 -1.74 -8.617 1 93.31 124 TYR A C 1
ATOM 976 O O . TYR A 1 124 ? -19.547 -0.653 -8.273 1 93.31 124 TYR A O 1
ATOM 984 N N . THR A 1 125 ? -19.625 -2.645 -9.469 1 89.12 125 THR A N 1
ATOM 985 C CA . THR A 1 125 ? -20.938 -2.309 -10 1 89.12 125 THR A CA 1
ATOM 986 C C . THR A 1 125 ? -21.953 -2.135 -8.875 1 89.12 125 THR A C 1
ATOM 988 O O . THR A 1 125 ? -22 -2.947 -7.945 1 89.12 125 THR A O 1
ATOM 991 N N . GLY A 1 126 ? -22.75 -1.063 -8.969 1 90.88 126 GLY A N 1
ATOM 992 C CA . GLY A 1 126 ? -23.75 -0.769 -7.953 1 90.88 126 GLY A CA 1
ATOM 993 C C . GLY A 1 126 ? -23.234 0.174 -6.879 1 90.88 126 GLY A C 1
ATOM 994 O O . GLY A 1 126 ? -24.016 0.633 -6.031 1 90.88 126 GLY A O 1
ATOM 995 N N . SER A 1 127 ? -21.953 0.365 -6.836 1 89.38 127 SER A N 1
ATOM 996 C CA . SER A 1 127 ? -21.375 1.354 -5.934 1 89.38 127 SER A CA 1
ATOM 997 C C . SER A 1 127 ? -21.578 2.771 -6.457 1 89.38 127 SER A C 1
ATOM 999 O O . SER A 1 127 ? -22 2.959 -7.605 1 89.38 127 SER A O 1
ATOM 1001 N N . PRO A 1 128 ? -21.5 3.762 -5.582 1 90.31 128 PRO A N 1
ATOM 1002 C CA . PRO A 1 128 ? -21.625 5.152 -6.023 1 90.31 128 PRO A CA 1
ATOM 1003 C C . PRO A 1 128 ? -20.422 5.629 -6.836 1 90.31 128 PRO A C 1
ATOM 1005 O O . PRO A 1 128 ? -20.375 6.785 -7.258 1 90.31 128 PRO A O 1
ATOM 1008 N N . LEU A 1 129 ? -19.5 4.738 -7.129 1 89.25 129 LEU A N 1
ATOM 1009 C CA . LEU A 1 129 ? -18.266 5.078 -7.844 1 89.25 129 LEU A CA 1
ATOM 1010 C C . LEU A 1 129 ? -18.5 5.102 -9.352 1 89.25 129 LEU A C 1
ATOM 1012 O O . LEU A 1 129 ? -19.25 4.27 -9.883 1 89.25 129 LEU A O 1
ATOM 1016 N N . SER A 1 130 ? -17.875 6.039 -9.992 1 91 130 SER A N 1
ATOM 1017 C CA . SER A 1 130 ? -17.906 6.043 -11.445 1 91 130 SER A CA 1
ATOM 1018 C C . SER A 1 130 ? -16.984 4.977 -12.023 1 91 130 SER A C 1
ATOM 1020 O O . SER A 1 130 ? -15.969 4.637 -11.414 1 91 130 SER A O 1
ATOM 1022 N N . PRO A 1 131 ? -17.25 4.445 -13.195 1 90.44 131 PRO A N 1
ATOM 1023 C CA . PRO A 1 131 ? -16.391 3.451 -13.828 1 90.44 131 PRO A CA 1
ATOM 1024 C C . PRO A 1 131 ? -14.961 3.961 -14.047 1 90.44 131 PRO A C 1
ATOM 1026 O O . PRO A 1 131 ? -14.008 3.178 -14.016 1 90.44 131 PRO A O 1
ATOM 1029 N N . GLU A 1 132 ? -14.852 5.266 -14.258 1 88.62 132 GLU A N 1
ATOM 1030 C CA . GLU A 1 132 ? -13.539 5.852 -14.508 1 88.62 132 GLU A CA 1
ATOM 1031 C C . GLU A 1 132 ? -12.633 5.715 -13.289 1 88.62 132 GLU A C 1
ATOM 1033 O O . GLU A 1 132 ? -11.406 5.727 -13.414 1 88.62 132 GLU A O 1
ATOM 1038 N N . MET A 1 133 ? -13.266 5.496 -12.141 1 92.44 133 MET A N 1
ATOM 1039 C CA . MET A 1 133 ? -12.508 5.445 -10.898 1 92.44 133 MET A CA 1
ATOM 1040 C C . MET A 1 133 ? -12.102 4.016 -10.562 1 92.44 133 MET A C 1
ATOM 1042 O O . MET A 1 133 ? -11.211 3.795 -9.734 1 92.44 133 MET A O 1
ATOM 1046 N N . TYR A 1 134 ? -12.68 3.045 -11.258 1 94.25 134 TYR A N 1
ATOM 1047 C CA . TYR A 1 134 ? -12.477 1.652 -10.883 1 94.25 134 TYR A CA 1
ATOM 1048 C C . TYR A 1 134 ? -11 1.274 -10.961 1 94.25 134 TYR A C 1
ATOM 1050 O O . TYR A 1 134 ? -10.453 0.708 -10.016 1 94.25 134 TYR A O 1
ATOM 1058 N N . LEU A 1 135 ? -10.383 1.646 -12.078 1 94.06 135 LEU A N 1
ATOM 1059 C CA . LEU A 1 135 ? -8.984 1.291 -12.25 1 94.06 135 LEU A CA 1
ATOM 1060 C C . LEU A 1 135 ? -8.109 2.018 -11.227 1 94.06 135 LEU A C 1
ATOM 1062 O O . LEU A 1 135 ? -7.164 1.438 -10.688 1 94.06 135 LEU A O 1
ATOM 1066 N N . PHE A 1 136 ? -8.422 3.273 -11.031 1 95.69 136 PHE A N 1
ATOM 1067 C CA . PHE A 1 136 ? -7.703 4.094 -10.062 1 95.69 136 PHE A CA 1
ATOM 1068 C C . PHE A 1 136 ? -7.789 3.48 -8.664 1 95.69 136 PHE A C 1
ATOM 1070 O O . PHE A 1 136 ? -6.766 3.295 -8 1 95.69 136 PHE A O 1
ATOM 1077 N N . LEU A 1 137 ? -8.93 3.076 -8.234 1 97.31 137 LEU A N 1
ATOM 1078 C CA . LEU A 1 137 ? -9.141 2.494 -6.91 1 97.31 137 LEU A CA 1
ATOM 1079 C C . LEU A 1 137 ? -8.516 1.106 -6.82 1 97.31 137 LEU A C 1
ATOM 1081 O O . LEU A 1 137 ? -7.984 0.728 -5.773 1 97.31 137 LEU A O 1
ATOM 1085 N N . ALA A 1 138 ? -8.625 0.367 -7.914 1 97.88 138 ALA A N 1
ATOM 1086 C CA . ALA A 1 138 ? -7.973 -0.938 -7.953 1 97.88 138 ALA A CA 1
ATOM 1087 C C . ALA A 1 138 ? -6.461 -0.801 -7.781 1 97.88 138 ALA A C 1
ATOM 1089 O O . ALA A 1 138 ? -5.824 -1.647 -7.152 1 97.88 138 ALA A O 1
ATOM 1090 N N . GLY A 1 139 ? -5.895 0.241 -8.383 1 98.12 139 GLY A N 1
ATOM 1091 C CA . GLY A 1 139 ? -4.484 0.521 -8.188 1 98.12 139 GLY A CA 1
ATOM 1092 C C . GLY A 1 139 ? -4.121 0.758 -6.734 1 98.12 139 GLY A C 1
ATOM 1093 O O . GLY A 1 139 ? -3.131 0.214 -6.238 1 98.12 139 GLY A O 1
ATOM 1094 N N . ILE A 1 140 ? -4.891 1.533 -6.062 1 98.69 140 ILE A N 1
ATOM 1095 C CA . ILE A 1 140 ? -4.668 1.816 -4.648 1 98.69 140 ILE A CA 1
ATOM 1096 C C . ILE A 1 140 ? -4.77 0.525 -3.842 1 98.69 140 ILE A C 1
ATOM 1098 O O . ILE A 1 140 ? -3.902 0.233 -3.014 1 98.69 140 ILE A O 1
ATOM 1102 N N . ASP A 1 141 ? -5.812 -0.297 -4.102 1 98.81 141 ASP A N 1
ATOM 1103 C CA . ASP A 1 141 ? -5.988 -1.572 -3.416 1 98.81 141 ASP A CA 1
ATOM 1104 C C . ASP A 1 141 ? -4.773 -2.479 -3.619 1 98.81 141 ASP A C 1
ATOM 1106 O O . ASP A 1 141 ? -4.27 -3.07 -2.664 1 98.81 141 ASP A O 1
ATOM 1110 N N . ALA A 1 142 ? -4.355 -2.576 -4.855 1 98.88 142 ALA A N 1
ATOM 1111 C CA . ALA A 1 142 ? -3.201 -3.414 -5.164 1 98.88 142 ALA A CA 1
ATOM 1112 C C . ALA A 1 142 ? -1.948 -2.9 -4.461 1 98.88 142 ALA A C 1
ATOM 1114 O O . ALA A 1 142 ? -1.089 -3.688 -4.059 1 98.88 142 ALA A O 1
ATOM 1115 N N . GLY A 1 143 ? -1.812 -1.586 -4.371 1 98.88 143 GLY A N 1
ATOM 1116 C CA . GLY A 1 143 ? -0.707 -1.012 -3.617 1 98.88 143 GLY A CA 1
ATOM 1117 C C . GLY A 1 143 ? -0.679 -1.453 -2.166 1 98.88 143 GLY A C 1
ATOM 1118 O O . GLY A 1 143 ? 0.365 -1.866 -1.658 1 98.88 143 GLY A O 1
ATOM 1119 N N . HIS A 1 144 ? -1.818 -1.402 -1.501 1 98.94 144 HIS A N 1
ATOM 1120 C CA . HIS A 1 144 ? -1.913 -1.873 -0.124 1 98.94 144 HIS A CA 1
ATOM 1121 C C . HIS A 1 144 ? -1.487 -3.332 -0.01 1 98.94 144 HIS A C 1
ATOM 1123 O O . HIS A 1 144 ? -0.657 -3.678 0.834 1 98.94 144 HIS A O 1
ATOM 1129 N N . MET A 1 145 ? -2.041 -4.137 -0.855 1 98.94 145 MET A N 1
ATOM 1130 C CA . MET A 1 145 ? -1.829 -5.582 -0.813 1 98.94 145 MET A CA 1
ATOM 1131 C C . MET A 1 145 ? -0.365 -5.922 -1.063 1 98.94 145 MET A C 1
ATOM 1133 O O . MET A 1 145 ? 0.237 -6.688 -0.305 1 98.94 145 MET A O 1
ATOM 1137 N N . SER A 1 146 ? 0.169 -5.344 -2.088 1 98.94 146 SER A N 1
ATOM 1138 C CA . SER A 1 146 ? 1.533 -5.688 -2.477 1 98.94 146 SER A CA 1
ATOM 1139 C C . SER A 1 146 ? 2.549 -5.121 -1.489 1 98.94 146 SER A C 1
ATOM 1141 O O . SER A 1 146 ? 3.633 -5.684 -1.315 1 98.94 146 SER A O 1
ATOM 1143 N N . GLU A 1 147 ? 2.215 -4.027 -0.812 1 98.94 147 GLU A N 1
ATOM 1144 C CA . GLU A 1 147 ? 3.105 -3.535 0.236 1 98.94 147 GLU A CA 1
ATOM 1145 C C . GLU A 1 147 ? 3.164 -4.504 1.411 1 98.94 147 GLU A C 1
ATOM 1147 O O . GLU A 1 147 ? 4.23 -4.719 1.995 1 98.94 147 GLU A O 1
ATOM 1152 N N . ASN A 1 148 ? 2.027 -5.066 1.803 1 98.94 148 ASN A N 1
ATOM 1153 C CA . ASN A 1 148 ? 2.045 -6.109 2.824 1 98.94 148 ASN A CA 1
ATOM 1154 C C . ASN A 1 148 ? 3.012 -7.23 2.463 1 98.94 148 ASN A C 1
ATOM 1156 O O . ASN A 1 148 ? 3.746 -7.727 3.32 1 98.94 148 ASN A O 1
ATOM 1160 N N . VAL A 1 149 ? 3.023 -7.617 1.219 1 98.94 149 VAL A N 1
ATOM 1161 C CA . VAL A 1 149 ? 3.908 -8.68 0.757 1 98.94 149 VAL A CA 1
ATOM 1162 C C . VAL A 1 149 ? 5.359 -8.211 0.832 1 98.94 149 VAL A C 1
ATOM 1164 O O . VAL A 1 149 ? 6.242 -8.977 1.236 1 98.94 149 VAL A O 1
ATOM 1167 N N . TYR A 1 150 ? 5.656 -6.957 0.402 1 98.94 150 TYR A N 1
ATOM 1168 C CA . TYR A 1 150 ? 6.992 -6.395 0.567 1 98.94 150 TYR A CA 1
ATOM 1169 C C . TYR A 1 150 ? 7.473 -6.547 2.006 1 98.94 150 TYR A C 1
ATOM 1171 O O . TYR A 1 150 ? 8.586 -7.012 2.248 1 98.94 150 TYR A O 1
ATOM 1179 N N . LEU A 1 151 ? 6.648 -6.141 2.906 1 98.94 151 LEU A N 1
ATOM 1180 C CA . LEU A 1 151 ? 7.047 -6.129 4.312 1 98.94 151 LEU A CA 1
ATOM 1181 C C . LEU A 1 151 ? 7.188 -7.551 4.848 1 98.94 151 LEU A C 1
ATOM 1183 O O . LEU A 1 151 ? 8.094 -7.832 5.637 1 98.94 151 LEU A O 1
ATOM 1187 N N . TYR A 1 152 ? 6.289 -8.469 4.453 1 98.88 152 TYR A N 1
ATOM 1188 C CA . TYR A 1 152 ? 6.449 -9.867 4.82 1 98.88 152 TYR A CA 1
ATOM 1189 C C . TYR A 1 152 ? 7.789 -10.414 4.344 1 98.88 152 TYR A C 1
ATOM 1191 O O . TYR A 1 152 ? 8.523 -11.031 5.113 1 98.88 152 TYR A O 1
ATOM 1199 N N . CYS A 1 153 ? 8.102 -10.156 3.08 1 98.81 153 CYS A N 1
ATOM 1200 C CA . CYS A 1 153 ? 9.344 -10.664 2.508 1 98.81 153 CYS A CA 1
ATOM 1201 C C . CYS A 1 153 ? 10.547 -10.086 3.236 1 98.81 153 CYS A C 1
ATOM 1203 O O . CYS A 1 153 ? 11.508 -10.805 3.533 1 98.81 153 CYS A O 1
ATOM 1205 N N . ALA A 1 154 ? 10.523 -8.781 3.518 1 98.56 154 ALA A N 1
ATOM 1206 C CA . ALA A 1 154 ? 11.609 -8.164 4.27 1 98.56 154 ALA A CA 1
ATOM 1207 C C . ALA A 1 154 ? 11.797 -8.844 5.621 1 98.56 154 ALA A C 1
ATOM 1209 O O . ALA A 1 154 ? 12.93 -9.039 6.07 1 98.56 154 ALA A O 1
ATOM 1210 N N . SER A 1 155 ? 10.703 -9.227 6.266 1 97.75 155 SER A N 1
ATOM 1211 C CA . SER A 1 155 ? 10.75 -9.812 7.602 1 97.75 155 SER A CA 1
ATOM 1212 C C . SER A 1 155 ? 11.25 -11.258 7.551 1 97.75 155 SER A C 1
ATOM 1214 O O . SER A 1 155 ? 11.75 -11.781 8.547 1 97.75 155 SER A O 1
ATOM 1216 N N . GLN A 1 156 ? 11.094 -11.922 6.418 1 97.81 156 GLN A N 1
ATOM 1217 C CA . GLN A 1 156 ? 11.375 -13.352 6.344 1 97.81 156 GLN A CA 1
ATOM 1218 C C . GLN A 1 156 ? 12.656 -13.625 5.566 1 97.81 156 GLN A C 1
ATOM 1220 O O . GLN A 1 156 ? 13.062 -14.781 5.41 1 97.81 156 GLN A O 1
ATOM 1225 N N . GLY A 1 157 ? 13.297 -12.539 5.078 1 97.31 157 GLY A N 1
ATOM 1226 C CA . GLY A 1 157 ? 14.516 -12.703 4.297 1 97.31 157 GLY A CA 1
ATOM 1227 C C . GLY A 1 157 ? 14.258 -13.172 2.879 1 97.31 157 GLY A C 1
ATOM 1228 O O . GLY A 1 157 ? 15.078 -13.883 2.295 1 97.31 157 GLY A O 1
ATOM 1229 N N . LEU A 1 158 ? 13.133 -12.969 2.344 1 98.44 158 LEU A N 1
ATOM 1230 C CA . LEU A 1 158 ? 12.781 -13.258 0.957 1 98.44 158 LEU A CA 1
ATOM 1231 C C . LEU A 1 158 ? 13.008 -12.031 0.077 1 98.44 158 LEU A C 1
ATOM 1233 O O . LEU A 1 158 ? 13.109 -10.906 0.581 1 98.44 158 LEU A O 1
ATOM 1237 N N . LYS A 1 159 ? 13.141 -12.266 -1.192 1 98.88 159 LYS A N 1
ATOM 1238 C CA . LYS A 1 159 ? 13.258 -11.203 -2.189 1 98.88 159 LYS A CA 1
ATOM 1239 C C . LYS A 1 159 ? 11.93 -10.961 -2.9 1 98.88 159 LYS A C 1
ATOM 1241 O O . LYS A 1 159 ? 11.133 -11.891 -3.059 1 98.88 159 LYS A O 1
ATOM 1246 N N . VAL A 1 160 ? 11.742 -9.727 -3.361 1 98.94 160 VAL A N 1
ATOM 1247 C CA . VAL A 1 160 ? 10.438 -9.398 -3.932 1 98.94 160 VAL A CA 1
ATOM 1248 C C . VAL A 1 160 ? 10.547 -8.117 -4.758 1 98.94 160 VAL A C 1
ATOM 1250 O O . VAL A 1 160 ? 11.375 -7.254 -4.469 1 98.94 160 VAL A O 1
ATOM 1253 N N . VAL A 1 161 ? 9.719 -8.016 -5.793 1 98.88 161 VAL A N 1
ATOM 1254 C CA . VAL A 1 161 ? 9.602 -6.773 -6.547 1 98.88 161 VAL A CA 1
ATOM 1255 C C . VAL A 1 161 ? 8.227 -6.699 -7.203 1 98.88 161 VAL A C 1
ATOM 1257 O O . VAL A 1 161 ? 7.711 -7.707 -7.695 1 98.88 161 VAL A O 1
ATOM 1260 N N . VAL A 1 162 ? 7.617 -5.531 -7.164 1 98.69 162 VAL A N 1
ATOM 1261 C CA . VAL A 1 162 ? 6.387 -5.234 -7.887 1 98.69 162 VAL A CA 1
ATOM 1262 C C . VAL A 1 162 ? 6.711 -4.832 -9.328 1 98.69 162 VAL A C 1
ATOM 1264 O O . VAL A 1 162 ? 7.719 -4.172 -9.578 1 98.69 162 VAL A O 1
ATOM 1267 N N . ARG A 1 163 ? 5.84 -5.25 -10.203 1 97.5 163 ARG A N 1
ATOM 1268 C CA . ARG A 1 163 ? 5.926 -4.898 -11.617 1 97.5 163 ARG A CA 1
ATOM 1269 C C . ARG A 1 163 ? 4.562 -4.488 -12.164 1 97.5 163 ARG A C 1
ATOM 1271 O O . ARG A 1 163 ? 3.547 -5.105 -11.844 1 97.5 163 ARG A O 1
ATOM 1278 N N . VAL A 1 164 ? 4.535 -3.479 -12.992 1 94.81 164 VAL A N 1
ATOM 1279 C CA . VAL A 1 164 ? 3.266 -3.072 -13.594 1 94.81 164 VAL A CA 1
ATOM 1280 C C . VAL A 1 164 ? 3.156 -3.639 -15.008 1 94.81 164 VAL A C 1
ATOM 1282 O O . VAL A 1 164 ? 2.084 -3.598 -15.617 1 94.81 164 VAL A O 1
ATOM 1285 N N . GLY A 1 165 ? 4.195 -4.203 -15.508 1 92.5 165 GLY A N 1
ATOM 1286 C CA . GLY A 1 165 ? 4.18 -4.766 -16.844 1 92.5 165 GLY A CA 1
ATOM 1287 C C . GLY A 1 165 ? 4.031 -6.277 -16.859 1 92.5 165 GLY A C 1
ATOM 1288 O O . GLY A 1 165 ? 4.539 -6.961 -15.969 1 92.5 165 GLY A O 1
ATOM 1289 N N . ALA A 1 166 ? 3.334 -6.855 -17.812 1 97.19 166 ALA A N 1
ATOM 1290 C CA . ALA A 1 166 ? 3.189 -8.273 -18.141 1 97.19 166 ALA A CA 1
ATOM 1291 C C . ALA A 1 166 ? 2.766 -8.453 -19.594 1 97.19 166 ALA A C 1
ATOM 1293 O O . ALA A 1 166 ? 2.605 -7.48 -20.328 1 97.19 166 ALA A O 1
ATOM 1294 N N . ARG A 1 167 ? 2.725 -9.727 -20.031 1 97.56 167 ARG A N 1
ATOM 1295 C CA . ARG A 1 167 ? 2.064 -10.031 -21.297 1 97.56 167 ARG A CA 1
ATOM 1296 C C . ARG A 1 167 ? 0.558 -10.164 -21.109 1 97.56 167 ARG A C 1
ATOM 1298 O O . ARG A 1 167 ? 0.003 -11.258 -21.281 1 97.56 167 ARG A O 1
ATOM 1305 N N . VAL A 1 168 ? -0.085 -9.016 -20.906 1 97.25 168 VAL A N 1
ATOM 1306 C CA . VAL A 1 168 ? -1.4 -8.93 -20.281 1 97.25 168 VAL A CA 1
ATOM 1307 C C . VAL A 1 168 ? -2.436 -9.633 -21.156 1 97.25 168 VAL A C 1
ATOM 1309 O O . VAL A 1 168 ? -3.189 -10.484 -20.672 1 97.25 168 VAL A O 1
ATOM 1312 N N . ASP A 1 169 ? -2.49 -9.305 -22.438 1 96.69 169 ASP A N 1
ATOM 1313 C CA . ASP A 1 169 ? -3.5 -9.891 -23.312 1 96.69 169 ASP A CA 1
ATOM 1314 C C . ASP A 1 169 ? -3.371 -11.414 -23.344 1 96.69 169 ASP A C 1
ATOM 1316 O O . ASP A 1 169 ? -4.363 -12.133 -23.203 1 96.69 169 ASP A O 1
ATOM 1320 N N . GLU A 1 170 ? -2.168 -11.922 -23.516 1 97.62 170 GLU A N 1
ATOM 1321 C CA . GLU A 1 170 ? -1.916 -13.359 -23.547 1 97.62 170 GLU A CA 1
ATOM 1322 C C . GLU A 1 170 ? -2.221 -14 -22.203 1 97.62 170 GLU A C 1
ATOM 1324 O O . GLU A 1 170 ? -2.805 -15.086 -22.141 1 97.62 170 GLU A O 1
ATOM 1329 N N . LEU A 1 171 ? -1.807 -13.336 -21.141 1 97.81 171 LEU A N 1
ATOM 1330 C CA . LEU A 1 171 ? -2.018 -13.82 -19.781 1 97.81 171 LEU A CA 1
ATOM 1331 C C . LEU A 1 171 ? -3.506 -13.969 -19.484 1 97.81 171 LEU A C 1
ATOM 1333 O O . LEU A 1 171 ? -3.943 -15.023 -19.016 1 97.81 171 LEU A O 1
ATOM 1337 N N . MET A 1 172 ? -4.293 -12.93 -19.766 1 97.56 172 MET A N 1
ATOM 1338 C CA . MET A 1 172 ? -5.727 -12.945 -19.484 1 97.56 172 MET A CA 1
ATOM 1339 C C . MET A 1 172 ? -6.43 -14.016 -20.312 1 97.56 172 MET A C 1
ATOM 1341 O O . MET A 1 172 ? -7.328 -14.703 -19.812 1 97.56 172 MET A O 1
ATOM 1345 N N . ARG A 1 173 ? -6.031 -14.164 -21.547 1 96.81 173 ARG A N 1
ATOM 1346 C CA . ARG A 1 173 ? -6.59 -15.203 -22.406 1 96.81 173 ARG A CA 1
ATOM 1347 C C . ARG A 1 173 ? -6.258 -16.594 -21.875 1 96.81 173 ARG A C 1
ATOM 1349 O O . ARG A 1 173 ? -7.125 -17.469 -21.812 1 96.81 173 ARG A O 1
ATOM 1356 N N . ALA A 1 174 ? -4.988 -16.781 -21.484 1 96.62 174 ALA A N 1
ATOM 1357 C CA . ALA A 1 174 ? -4.531 -18.078 -20.984 1 96.62 174 ALA A CA 1
ATOM 1358 C C . ALA A 1 174 ? -5.301 -18.5 -19.734 1 96.62 174 ALA A C 1
ATOM 1360 O O . ALA A 1 174 ? -5.562 -19.688 -19.531 1 96.62 174 ALA A O 1
ATOM 1361 N N . LEU A 1 175 ? -5.668 -17.547 -18.953 1 96.75 175 LEU A N 1
ATOM 1362 C CA . LEU A 1 175 ? -6.359 -17.828 -17.703 1 96.75 175 LEU A CA 1
ATOM 1363 C C . LEU A 1 175 ? -7.871 -17.766 -17.891 1 96.75 175 LEU A C 1
ATOM 1365 O O . LEU A 1 175 ? -8.625 -17.922 -16.938 1 96.75 175 LEU A O 1
ATOM 1369 N N . MET A 1 176 ? -8.297 -17.453 -19.078 1 96.38 176 MET A N 1
ATOM 1370 C CA . MET A 1 176 ? -9.711 -17.391 -19.453 1 96.38 176 MET A CA 1
ATOM 1371 C C . MET A 1 176 ? -10.461 -16.359 -18.594 1 96.38 176 MET A C 1
ATOM 1373 O O . MET A 1 176 ? -11.547 -16.641 -18.109 1 96.38 176 MET A O 1
ATOM 1377 N N . LEU A 1 177 ? -9.805 -15.266 -18.406 1 95 177 LEU A N 1
ATOM 1378 C CA . LEU A 1 177 ? -10.43 -14.164 -17.672 1 95 177 LEU A CA 1
ATOM 1379 C C . LEU A 1 177 ? -11.102 -13.195 -18.641 1 95 177 LEU A C 1
ATOM 1381 O O . LEU A 1 177 ? -10.531 -12.836 -19.672 1 95 177 LEU A O 1
ATOM 1385 N N . ASP A 1 178 ? -12.312 -12.859 -18.344 1 90.25 178 ASP A N 1
ATOM 1386 C CA . ASP A 1 178 ? -13.133 -12.094 -19.266 1 90.25 178 ASP A CA 1
ATOM 1387 C C . ASP A 1 178 ? -12.812 -10.602 -19.188 1 90.25 178 ASP A C 1
ATOM 1389 O O . ASP A 1 178 ? -11.906 -10.195 -18.438 1 90.25 178 ASP A O 1
ATOM 1393 N N . THR A 1 179 ? -13.594 -9.766 -19.844 1 87.44 179 THR A N 1
ATOM 1394 C CA . THR A 1 179 ? -13.297 -8.352 -20.047 1 87.44 179 THR A CA 1
ATOM 1395 C C . THR A 1 179 ? -13.633 -7.555 -18.781 1 87.44 179 THR A C 1
ATOM 1397 O O . THR A 1 179 ? -13.227 -6.398 -18.641 1 87.44 179 THR A O 1
ATOM 1400 N N . GLY A 1 180 ? -14.32 -8.086 -17.938 1 93.75 180 GLY A N 1
ATOM 1401 C CA . GLY A 1 180 ? -14.594 -7.441 -16.672 1 93.75 180 GLY A CA 1
ATOM 1402 C C . GLY A 1 180 ? -13.438 -7.539 -15.688 1 93.75 180 GLY A C 1
ATOM 1403 O O . GLY A 1 180 ? -13.469 -6.914 -14.625 1 93.75 180 GLY A O 1
ATOM 1404 N N . ARG A 1 181 ? -12.477 -8.359 -16.047 1 96.62 181 ARG A N 1
ATOM 1405 C CA . ARG A 1 181 ? -11.273 -8.492 -15.234 1 96.62 181 ARG A CA 1
ATOM 1406 C C . ARG A 1 181 ? -10.148 -7.613 -15.773 1 96.62 181 ARG A C 1
ATOM 1408 O O . ARG A 1 181 ? -9.945 -7.535 -16.984 1 96.62 181 ARG A O 1
ATOM 1415 N N . ARG A 1 182 ? -9.508 -6.906 -14.852 1 97 182 ARG A N 1
ATOM 1416 C CA . ARG A 1 182 ? -8.43 -6.004 -15.25 1 97 182 ARG A CA 1
ATOM 1417 C C . ARG A 1 182 ? -7.145 -6.324 -14.5 1 97 182 ARG A C 1
ATOM 1419 O O . ARG A 1 182 ? -7.121 -6.332 -13.266 1 97 182 ARG A O 1
ATOM 1426 N N . PHE A 1 183 ? -6.094 -6.648 -15.281 1 98 183 PHE A N 1
ATOM 1427 C CA . PHE A 1 183 ? -4.762 -6.781 -14.695 1 98 183 PHE A CA 1
ATOM 1428 C C . PHE A 1 183 ? -4.293 -5.457 -14.109 1 98 183 PHE A C 1
ATOM 1430 O O . PHE A 1 183 ? -4.32 -4.426 -14.781 1 98 183 PHE A O 1
ATOM 1437 N N . ILE A 1 184 ? -3.875 -5.469 -12.875 1 98.12 184 ILE A N 1
ATOM 1438 C CA . ILE A 1 184 ? -3.463 -4.23 -12.219 1 98.12 184 ILE A CA 1
ATOM 1439 C C . ILE A 1 184 ? -1.941 -4.199 -12.086 1 98.12 184 ILE A C 1
ATOM 1441 O O . ILE A 1 184 ? -1.283 -3.305 -12.617 1 98.12 184 ILE A O 1
ATOM 1445 N N . LEU A 1 185 ? -1.344 -5.102 -11.367 1 98.31 185 LEU A N 1
ATOM 1446 C CA . LEU A 1 185 ? 0.105 -5.246 -11.266 1 98.31 185 LEU A CA 1
ATOM 1447 C C . LEU A 1 185 ? 0.485 -6.684 -10.922 1 98.31 185 LEU A C 1
ATOM 1449 O O . LEU A 1 185 ? -0.388 -7.52 -10.688 1 98.31 185 LEU A O 1
ATOM 1453 N N . ALA A 1 186 ? 1.713 -7.039 -11.031 1 98.88 186 ALA A N 1
ATOM 1454 C CA . ALA A 1 186 ? 2.283 -8.328 -10.633 1 98.88 186 ALA A CA 1
ATOM 1455 C C . ALA A 1 186 ? 3.402 -8.141 -9.617 1 98.88 186 ALA A C 1
ATOM 1457 O O . ALA A 1 186 ? 3.918 -7.031 -9.445 1 98.88 186 ALA A O 1
ATOM 1458 N N . GLN A 1 187 ? 3.678 -9.164 -8.945 1 98.94 187 GLN A N 1
ATOM 1459 C CA . GLN A 1 187 ? 4.715 -9.141 -7.922 1 98.94 187 GLN A CA 1
ATOM 1460 C C . GLN A 1 187 ? 5.488 -10.453 -7.895 1 98.94 187 GLN A C 1
ATOM 1462 O O . GLN A 1 187 ? 4.898 -11.523 -7.746 1 98.94 187 GLN A O 1
ATOM 1467 N N . THR A 1 188 ? 6.797 -10.359 -8.102 1 98.94 188 THR A N 1
ATOM 1468 C CA . THR A 1 188 ? 7.652 -11.539 -8.086 1 98.94 188 THR A CA 1
ATOM 1469 C C . THR A 1 188 ? 8.266 -11.75 -6.707 1 98.94 188 THR A C 1
ATOM 1471 O O . THR A 1 188 ? 8.773 -10.805 -6.098 1 98.94 188 THR A O 1
ATOM 1474 N N . VAL A 1 189 ? 8.195 -12.984 -6.199 1 98.94 189 VAL A N 1
ATOM 1475 C CA . VAL A 1 189 ? 8.719 -13.336 -4.883 1 98.94 189 VAL A CA 1
ATOM 1476 C C . VAL A 1 189 ? 9.609 -14.57 -4.996 1 98.94 189 VAL A C 1
ATOM 1478 O O . VAL A 1 189 ? 9.297 -15.508 -5.73 1 98.94 189 VAL A O 1
ATOM 1481 N N . GLY A 1 190 ? 10.633 -14.609 -4.277 1 98.81 190 GLY A N 1
ATOM 1482 C CA . GLY A 1 190 ? 11.531 -15.75 -4.207 1 98.81 190 GLY A CA 1
ATOM 1483 C C . GLY A 1 190 ? 12.609 -15.602 -3.154 1 98.81 190 GLY A C 1
ATOM 1484 O O . GLY A 1 190 ? 12.5 -14.766 -2.26 1 98.81 190 GLY A O 1
ATOM 1485 N N . TYR A 1 191 ? 13.57 -16.562 -3.264 1 98.38 191 TYR A N 1
ATOM 1486 C CA . TYR A 1 191 ? 14.727 -16.516 -2.369 1 98.38 191 TYR A CA 1
ATOM 1487 C C . TYR A 1 191 ? 15.844 -15.68 -2.963 1 98.38 191 TYR A C 1
ATOM 1489 O O . TYR A 1 191 ? 15.945 -15.539 -4.184 1 98.38 191 TYR A O 1
ATOM 1497 N N . MET B 1 1 ? 8.539 33.469 16.984 1 37.75 1 MET B N 1
ATOM 1498 C CA . MET B 1 1 ? 9.664 32.875 16.266 1 37.75 1 MET B CA 1
ATOM 1499 C C . MET B 1 1 ? 9.18 31.844 15.242 1 37.75 1 MET B C 1
ATOM 1501 O O . MET B 1 1 ? 8.484 30.891 15.594 1 37.75 1 MET B O 1
ATOM 1505 N N . LYS B 1 2 ? 8.516 32.219 14.07 1 49.53 2 LYS B N 1
ATOM 1506 C CA . LYS B 1 2 ? 7.625 31.578 13.109 1 49.53 2 LYS B CA 1
ATOM 1507 C C . LYS B 1 2 ? 8.125 30.188 12.742 1 49.53 2 LYS B C 1
ATOM 1509 O O . LYS B 1 2 ? 9.172 30.047 12.109 1 49.53 2 LYS B O 1
ATOM 1514 N N . ILE B 1 3 ? 8.219 29.125 13.492 1 62.5 3 ILE B N 1
ATOM 1515 C CA . ILE B 1 3 ? 9.008 27.906 13.344 1 62.5 3 ILE B CA 1
ATOM 1516 C C . ILE B 1 3 ? 8.594 27.172 12.07 1 62.5 3 ILE B C 1
ATOM 1518 O O . ILE B 1 3 ? 7.461 26.688 11.961 1 62.5 3 ILE B O 1
ATOM 1522 N N . ASP B 1 4 ? 9.25 27.562 10.922 1 89.56 4 ASP B N 1
ATOM 1523 C CA . ASP B 1 4 ? 9.016 27.203 9.531 1 89.56 4 ASP B CA 1
ATOM 1524 C C . ASP B 1 4 ? 9.266 25.719 9.289 1 89.56 4 ASP B C 1
ATOM 1526 O O . ASP B 1 4 ? 8.961 25.188 8.219 1 89.56 4 ASP B O 1
ATOM 1530 N N . GLN B 1 5 ? 9.812 25.188 10.414 1 95.12 5 GLN B N 1
ATOM 1531 C CA . GLN B 1 5 ? 10.125 23.766 10.266 1 95.12 5 GLN B CA 1
ATOM 1532 C C . GLN B 1 5 ? 9.93 23.031 11.578 1 95.12 5 GLN B C 1
ATOM 1534 O O . GLN B 1 5 ? 10.062 23.609 12.656 1 95.12 5 GLN B O 1
ATOM 1539 N N . ILE B 1 6 ? 9.5 21.828 11.555 1 96.25 6 ILE B N 1
ATOM 1540 C CA . ILE B 1 6 ? 9.461 20.906 12.688 1 96.25 6 ILE B CA 1
ATOM 1541 C C . ILE B 1 6 ? 10.445 19.766 12.461 1 96.25 6 ILE B C 1
ATOM 1543 O O . ILE B 1 6 ? 10.297 18.984 11.508 1 96.25 6 ILE B O 1
ATOM 1547 N N . GLU B 1 7 ? 11.453 19.703 13.25 1 96.25 7 GLU B N 1
ATOM 1548 C CA . GLU B 1 7 ? 12.289 18.516 13.25 1 96.25 7 GLU B CA 1
ATOM 1549 C C . GLU B 1 7 ? 11.578 17.328 13.906 1 96.25 7 GLU B C 1
ATOM 1551 O O . GLU B 1 7 ? 11.148 17.422 15.055 1 96.25 7 GLU B O 1
ATOM 1556 N N . LEU B 1 8 ? 11.422 16.203 13.289 1 97.44 8 LEU B N 1
ATOM 1557 C CA . LEU B 1 8 ? 10.547 15.125 13.742 1 97.44 8 LEU B CA 1
ATOM 1558 C C . LEU B 1 8 ? 11.273 14.219 14.727 1 97.44 8 LEU B C 1
ATOM 1560 O O . LEU B 1 8 ? 10.633 13.539 15.539 1 97.44 8 LEU B O 1
ATOM 1564 N N . GLY B 1 9 ? 12.656 14.211 14.68 1 96.38 9 GLY B N 1
ATOM 1565 C CA . GLY B 1 9 ? 13.391 13.289 15.523 1 96.38 9 GLY B CA 1
ATOM 1566 C C . GLY B 1 9 ? 13.164 11.836 15.156 1 96.38 9 GLY B C 1
ATOM 1567 O O . GLY B 1 9 ? 12.672 11.531 14.07 1 96.38 9 GLY B O 1
ATOM 1568 N N . ALA B 1 10 ? 13.484 10.922 16.125 1 96.69 10 ALA B N 1
ATOM 1569 C CA . ALA B 1 10 ? 13.398 9.492 15.844 1 96.69 10 ALA B CA 1
ATOM 1570 C C . ALA B 1 10 ? 11.945 9.023 15.82 1 96.69 10 ALA B C 1
ATOM 1572 O O . ALA B 1 10 ? 11.148 9.406 16.688 1 96.69 10 ALA B O 1
ATOM 1573 N N . PRO B 1 11 ? 11.57 8.242 14.844 1 97.81 11 PRO B N 1
ATOM 1574 C CA . PRO B 1 11 ? 10.234 7.656 14.844 1 97.81 11 PRO B CA 1
ATOM 1575 C C . PRO B 1 11 ? 9.953 6.836 16.109 1 97.81 11 PRO B C 1
ATOM 1577 O O . PRO B 1 11 ? 10.836 6.133 16.594 1 97.81 11 PRO B O 1
ATOM 1580 N N . ASP B 1 12 ? 8.719 6.938 16.609 1 97.12 12 ASP B N 1
ATOM 1581 C CA . ASP B 1 12 ? 8.336 6.191 17.797 1 97.12 12 ASP B CA 1
ATOM 1582 C C . ASP B 1 12 ? 7.949 4.754 17.453 1 97.12 12 ASP B C 1
ATOM 1584 O O . ASP B 1 12 ? 6.902 4.516 16.844 1 97.12 12 ASP B O 1
ATOM 1588 N N . PHE B 1 13 ? 8.766 3.822 17.766 1 97.06 13 PHE B N 1
ATOM 1589 C CA . PHE B 1 13 ? 8.477 2.395 17.688 1 97.06 13 PHE B CA 1
ATOM 1590 C C . PHE B 1 13 ? 8.648 1.732 19.047 1 97.06 13 PHE B C 1
ATOM 1592 O O . PHE B 1 13 ? 9.141 0.603 19.141 1 97.06 13 PHE B O 1
ATOM 1599 N N . SER B 1 14 ? 8.336 2.508 20.031 1 94.06 14 SER B N 1
ATOM 1600 C CA . SER B 1 14 ? 8.57 2.051 21.391 1 94.06 14 SER B CA 1
ATOM 1601 C C . SER B 1 14 ? 7.656 0.88 21.75 1 94.06 14 SER B C 1
ATOM 1603 O O . SER B 1 14 ? 8.023 0.023 22.547 1 94.06 14 SER B O 1
ATOM 1605 N N . ARG B 1 15 ? 6.363 0.945 21.25 1 88 15 ARG B N 1
ATOM 1606 C CA . ARG B 1 15 ? 5.516 -0.227 21.438 1 88 15 ARG B CA 1
ATOM 1607 C C . ARG B 1 15 ? 5.969 -1.384 20.562 1 88 15 ARG B C 1
ATOM 1609 O O . ARG B 1 15 ? 6.004 -1.258 19.328 1 88 15 ARG B O 1
ATOM 1616 N N . ALA B 1 16 ? 6.742 -2.381 21.125 1 75 16 ALA B N 1
ATOM 1617 C CA . ALA B 1 16 ? 7.359 -3.541 20.484 1 75 16 ALA B CA 1
ATOM 1618 C C . ALA B 1 16 ? 6.297 -4.469 19.906 1 75 16 ALA B C 1
ATOM 1620 O O . ALA B 1 16 ? 5.262 -4.711 20.531 1 75 16 ALA B O 1
ATOM 1621 N N . GLY B 1 17 ? 6.164 -4.562 18.422 1 88.69 17 GLY B N 1
ATOM 1622 C CA . GLY B 1 17 ? 5.27 -5.516 17.781 1 88.69 17 GLY B CA 1
ATOM 1623 C C . GLY B 1 17 ? 5.848 -6.121 16.516 1 88.69 17 GLY B C 1
ATOM 1624 O O . GLY B 1 17 ? 6.684 -5.504 15.859 1 88.69 17 GLY B O 1
ATOM 1625 N N . THR B 1 18 ? 5.324 -7.301 16.375 1 96.5 18 THR B N 1
ATOM 1626 C CA . THR B 1 18 ? 5.797 -8 15.188 1 96.5 18 THR B CA 1
ATOM 1627 C C . THR B 1 18 ? 5.02 -7.551 13.953 1 96.5 18 THR B C 1
ATOM 1629 O O . THR B 1 18 ? 3.959 -6.938 14.07 1 96.5 18 THR B O 1
ATOM 1632 N N . LEU B 1 19 ? 5.629 -7.777 12.836 1 98.25 19 LEU B N 1
ATOM 1633 C CA . LEU B 1 19 ? 4.887 -7.555 11.602 1 98.25 19 LEU B CA 1
ATOM 1634 C C . LEU B 1 19 ? 3.592 -8.359 11.586 1 98.25 19 LEU B C 1
ATOM 1636 O O . LEU B 1 19 ? 2.551 -7.863 11.156 1 98.25 19 LEU B O 1
ATOM 1640 N N . HIS B 1 20 ? 3.658 -9.633 12.062 1 97.94 20 HIS B N 1
ATOM 1641 C CA . HIS B 1 20 ? 2.471 -10.477 12.102 1 97.94 20 HIS B CA 1
ATOM 1642 C C . HIS B 1 20 ? 1.353 -9.82 12.906 1 97.94 20 HIS B C 1
ATOM 1644 O O . HIS B 1 20 ? 0.204 -9.781 12.461 1 97.94 20 HIS B O 1
ATOM 1650 N N . GLU B 1 21 ? 1.68 -9.281 14.047 1 97.69 21 GLU B N 1
ATOM 1651 C CA . GLU B 1 21 ? 0.692 -8.625 14.898 1 97.69 21 GLU B CA 1
ATOM 1652 C C . GLU B 1 21 ? 0.113 -7.387 14.219 1 97.69 21 GLU B C 1
ATOM 1654 O O . GLU B 1 21 ? -1.08 -7.102 14.344 1 97.69 21 GLU B O 1
ATOM 1659 N N . ALA B 1 22 ? 0.977 -6.621 13.57 1 98.56 22 ALA B N 1
ATOM 1660 C CA . ALA B 1 22 ? 0.508 -5.438 12.852 1 98.56 22 ALA B CA 1
ATOM 1661 C C . ALA B 1 22 ? -0.484 -5.816 11.758 1 98.56 22 ALA B C 1
ATOM 1663 O O . ALA B 1 22 ? -1.536 -5.184 11.617 1 98.56 22 ALA B O 1
ATOM 1664 N N . LEU B 1 23 ? -0.154 -6.871 10.977 1 98.75 23 LEU B N 1
ATOM 1665 C CA . LEU B 1 23 ? -1.029 -7.344 9.914 1 98.75 23 LEU B CA 1
ATOM 1666 C C . LEU B 1 23 ? -2.332 -7.898 10.477 1 98.75 23 LEU B C 1
ATOM 1668 O O . LEU B 1 23 ? -3.408 -7.641 9.938 1 98.75 23 LEU B O 1
ATOM 1672 N N . GLN B 1 24 ? -2.227 -8.633 11.531 1 98.25 24 GLN B N 1
ATOM 1673 C CA . GLN B 1 24 ? -3.406 -9.195 12.188 1 98.25 24 GLN B CA 1
ATOM 1674 C C . GLN B 1 24 ? -4.309 -8.094 12.734 1 98.25 24 GLN B C 1
ATOM 1676 O O . GLN B 1 24 ? -5.535 -8.234 12.742 1 98.25 24 GLN B O 1
ATOM 1681 N N . GLY B 1 25 ? -3.715 -7.039 13.188 1 98.44 25 GLY B N 1
ATOM 1682 C CA . GLY B 1 25 ? -4.453 -5.957 13.82 1 98.44 25 GLY B CA 1
ATOM 1683 C C . GLY B 1 25 ? -4.859 -4.863 12.852 1 98.44 25 GLY B C 1
ATOM 1684 O O . GLY B 1 25 ? -5.547 -3.916 13.227 1 98.44 25 GLY B O 1
ATOM 1685 N N . ARG B 1 26 ? -4.406 -4.938 11.641 1 98.81 26 ARG B N 1
ATOM 1686 C CA . ARG B 1 26 ? -4.715 -3.904 10.656 1 98.81 26 ARG B CA 1
ATOM 1687 C C . ARG B 1 26 ? -6.223 -3.773 10.453 1 98.81 26 ARG B C 1
ATOM 1689 O O . ARG B 1 26 ? -6.895 -4.75 10.117 1 98.81 26 ARG B O 1
ATOM 1696 N N . ARG B 1 27 ? -6.738 -2.564 10.57 1 98.69 27 ARG B N 1
ATOM 1697 C CA . ARG B 1 27 ? -8.141 -2.227 10.328 1 98.69 27 ARG B CA 1
ATOM 1698 C C . ARG B 1 27 ? -8.312 -0.726 10.125 1 98.69 27 ARG B C 1
ATOM 1700 O O . ARG B 1 27 ? -7.438 0.062 10.492 1 98.69 27 ARG B O 1
ATOM 1707 N N . SER B 1 28 ? -9.438 -0.354 9.602 1 98.75 28 SER B N 1
ATOM 1708 C CA . SER B 1 28 ? -9.812 1.053 9.492 1 98.75 28 SER B CA 1
ATOM 1709 C C . SER B 1 28 ? -10.703 1.475 10.656 1 98.75 28 SER B C 1
ATOM 1711 O O . SER B 1 28 ? -11.648 0.766 11.008 1 98.75 28 SER B O 1
ATOM 1713 N N . GLU B 1 29 ? -10.32 2.512 11.258 1 98.5 29 GLU B N 1
ATOM 1714 C CA . GLU B 1 29 ? -11.102 3.105 12.344 1 98.5 29 GLU B CA 1
ATOM 1715 C C . GLU B 1 29 ? -11.469 4.551 12.031 1 98.5 29 GLU B C 1
ATOM 1717 O O . GLU B 1 29 ? -10.656 5.301 11.484 1 98.5 29 GLU B O 1
ATOM 1722 N N . ARG B 1 30 ? -12.633 4.965 12.43 1 98.25 30 ARG B N 1
ATOM 1723 C CA . ARG B 1 30 ? -13.141 6.254 11.969 1 98.25 30 ARG B CA 1
ATOM 1724 C C . ARG B 1 30 ? -13.609 7.105 13.141 1 98.25 30 ARG B C 1
ATOM 1726 O O . ARG B 1 30 ? -14.336 8.078 12.961 1 98.25 30 ARG B O 1
ATOM 1733 N N . GLU B 1 31 ? -13.32 6.742 14.305 1 98.31 31 GLU B N 1
ATOM 1734 C CA . GLU B 1 31 ? -13.57 7.512 15.523 1 98.31 31 GLU B CA 1
ATOM 1735 C C . GLU B 1 31 ? -12.258 7.965 16.156 1 98.31 31 GLU B C 1
ATOM 1737 O O . GLU B 1 31 ? -11.469 7.137 16.625 1 98.31 31 GLU B O 1
ATOM 1742 N N . PHE B 1 32 ? -12.102 9.266 16.312 1 98.69 32 PHE B N 1
ATOM 1743 C CA . PHE B 1 32 ? -10.82 9.797 16.766 1 98.69 32 PHE B CA 1
ATOM 1744 C C . PHE B 1 32 ? -11.008 10.742 17.938 1 98.69 32 PHE B C 1
ATOM 1746 O O . PHE B 1 32 ? -11.961 11.516 17.969 1 98.69 32 PHE B O 1
ATOM 1753 N N . LYS B 1 33 ? -10.109 10.633 18.844 1 98.38 33 LYS B N 1
ATOM 1754 C CA . LYS B 1 33 ? -9.984 11.703 19.828 1 98.38 33 LYS B CA 1
ATOM 1755 C C . LYS B 1 33 ? -9.352 12.953 19.219 1 98.38 33 LYS B C 1
ATOM 1757 O O . LYS B 1 33 ? -8.75 12.883 18.141 1 98.38 33 LYS B O 1
ATOM 1762 N N . THR B 1 34 ? -9.508 14.062 19.906 1 98.06 34 THR B N 1
ATOM 1763 C CA . THR B 1 34 ? -8.984 15.328 19.391 1 98.06 34 THR B CA 1
ATOM 1764 C C . THR B 1 34 ? -7.578 15.586 19.906 1 98.06 34 THR B C 1
ATOM 1766 O O . THR B 1 34 ? -6.891 16.5 19.438 1 98.06 34 THR B O 1
ATOM 1769 N N . ASP B 1 35 ? -7.078 14.727 20.797 1 98.25 35 ASP B N 1
ATOM 1770 C CA . ASP B 1 35 ? -5.754 14.898 21.375 1 98.25 35 ASP B CA 1
ATOM 1771 C C . ASP B 1 35 ? -4.676 14.938 20.297 1 98.25 35 ASP B C 1
ATOM 1773 O O . ASP B 1 35 ? -4.695 14.133 19.375 1 98.25 35 ASP B O 1
ATOM 1777 N N . LYS B 1 36 ? -3.752 15.891 20.469 1 97.62 36 LYS B N 1
ATOM 1778 C CA . LYS B 1 36 ? -2.637 15.992 19.531 1 97.62 36 LYS B CA 1
ATOM 1779 C C . LYS B 1 36 ? -1.777 14.734 19.562 1 97.62 36 LYS B C 1
ATOM 1781 O O . LYS B 1 36 ? -1.535 14.164 20.641 1 97.62 36 LYS B O 1
ATOM 1786 N N . LEU B 1 37 ? -1.32 14.352 18.438 1 97.88 37 LEU B N 1
ATOM 1787 C CA . LEU B 1 37 ? -0.33 13.281 18.406 1 97.88 37 LEU B CA 1
ATOM 1788 C C . LEU B 1 37 ? 0.973 13.727 19.062 1 97.88 37 LEU B C 1
ATOM 1790 O O . LEU B 1 37 ? 1.394 14.875 18.891 1 97.88 37 LEU B O 1
ATOM 1794 N N . SER B 1 38 ? 1.598 12.828 19.75 1 98 38 SER B N 1
ATOM 1795 C CA . SER B 1 38 ? 2.961 13.125 20.188 1 98 38 SER B CA 1
ATOM 1796 C C . SER B 1 38 ? 3.883 13.32 18.984 1 98 38 SER B C 1
ATOM 1798 O O . SER B 1 38 ? 3.607 12.82 17.891 1 98 38 SER B O 1
ATOM 1800 N N . LEU B 1 39 ? 4.941 14.047 19.203 1 98.25 39 LEU B N 1
ATOM 1801 C CA . LEU B 1 39 ? 5.914 14.234 18.125 1 98.25 39 LEU B CA 1
ATOM 1802 C C . LEU B 1 39 ? 6.5 12.898 17.688 1 98.25 39 LEU B C 1
ATOM 1804 O O . LEU B 1 39 ? 6.781 12.711 16.5 1 98.25 39 LEU B O 1
ATOM 1808 N N . GLY B 1 40 ? 6.715 11.984 18.609 1 98.44 40 GLY B N 1
ATOM 1809 C CA . GLY B 1 40 ? 7.191 10.648 18.266 1 98.44 40 GLY B CA 1
ATOM 1810 C C . GLY B 1 40 ? 6.25 9.898 17.344 1 98.44 40 GLY B C 1
ATOM 1811 O O . GLY B 1 40 ? 6.691 9.25 16.391 1 98.44 40 GLY B O 1
ATOM 1812 N N . HIS B 1 41 ? 4.973 9.953 17.656 1 98.56 41 HIS B N 1
ATOM 1813 C CA . HIS B 1 41 ? 3.99 9.297 16.797 1 98.56 41 HIS B CA 1
ATOM 1814 C C . HIS B 1 41 ? 3.902 9.969 15.438 1 98.56 41 HIS B C 1
ATOM 1816 O O . HIS B 1 41 ? 3.793 9.297 14.414 1 98.56 41 HIS B O 1
ATOM 1822 N N . LEU B 1 42 ? 3.91 11.305 15.453 1 98.88 42 LEU B N 1
ATOM 1823 C CA . LEU B 1 42 ? 3.928 12.016 14.188 1 98.88 42 LEU B CA 1
ATOM 1824 C C . LEU B 1 42 ? 5.141 11.617 13.352 1 98.88 42 LEU B C 1
ATOM 1826 O O . LEU B 1 42 ? 5.02 11.359 12.156 1 98.88 42 LEU B O 1
ATOM 1830 N N . SER B 1 43 ? 6.289 11.562 14.016 1 98.88 43 SER B N 1
ATOM 1831 C CA . SER B 1 43 ? 7.531 11.133 13.383 1 98.88 43 SER B CA 1
ATOM 1832 C C . SER B 1 43 ? 7.402 9.719 12.812 1 98.88 43 SER B C 1
ATOM 1834 O O . SER B 1 43 ? 7.781 9.477 11.664 1 98.88 43 SER B O 1
ATOM 1836 N N . GLY B 1 44 ? 6.875 8.797 13.617 1 98.81 44 GLY B N 1
ATOM 1837 C CA . GLY B 1 44 ? 6.707 7.418 13.188 1 98.81 44 GLY B CA 1
ATOM 1838 C C . GLY B 1 44 ? 5.762 7.27 12.008 1 98.81 44 GLY B C 1
ATOM 1839 O O . GLY B 1 44 ? 6.035 6.508 11.078 1 98.81 44 GLY B O 1
ATOM 1840 N N . VAL B 1 45 ? 4.652 7.996 12.023 1 98.94 45 VAL B N 1
ATOM 1841 C CA . VAL B 1 45 ? 3.664 7.965 10.953 1 98.94 45 VAL B CA 1
ATOM 1842 C C . VAL B 1 45 ? 4.305 8.422 9.641 1 98.94 45 VAL B C 1
ATOM 1844 O O . VAL B 1 45 ? 4.207 7.734 8.625 1 98.94 45 VAL B O 1
ATOM 1847 N N . LEU B 1 46 ? 4.98 9.547 9.68 1 98.94 46 LEU B N 1
ATOM 1848 C CA . LEU B 1 46 ? 5.543 10.133 8.477 1 98.94 46 LEU B CA 1
ATOM 1849 C C . LEU B 1 46 ? 6.691 9.281 7.941 1 98.94 46 LEU B C 1
ATOM 1851 O O . LEU B 1 46 ? 6.797 9.062 6.73 1 98.94 46 LEU B O 1
ATOM 1855 N N . TRP B 1 47 ? 7.543 8.789 8.82 1 98.94 47 TRP B N 1
ATOM 1856 C CA . TRP B 1 47 ? 8.648 7.945 8.383 1 98.94 47 TRP B CA 1
ATOM 1857 C C . TRP B 1 47 ? 8.133 6.648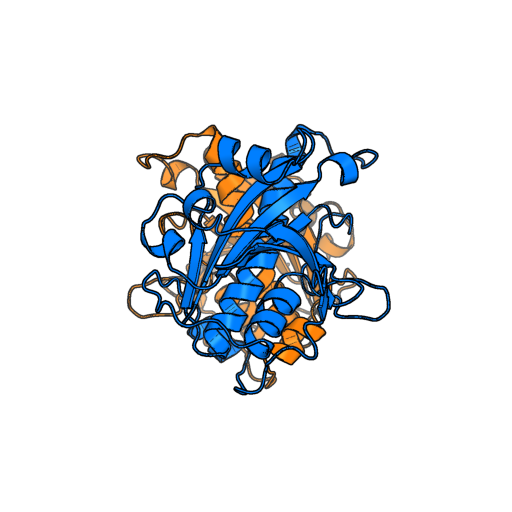 7.77 1 98.94 47 TRP B C 1
ATOM 1859 O O . TRP B 1 47 ? 8.633 6.199 6.734 1 98.94 47 TRP B O 1
ATOM 1869 N N . SER B 1 48 ? 7.164 6.039 8.375 1 98.94 48 SER B N 1
ATOM 1870 C CA . SER B 1 48 ? 6.582 4.816 7.824 1 98.94 48 SER B CA 1
ATOM 1871 C C . SER B 1 48 ? 6.004 5.059 6.438 1 98.94 48 SER B C 1
ATOM 1873 O O . SER B 1 48 ? 6.129 4.211 5.551 1 98.94 48 SER B O 1
ATOM 1875 N N . ALA B 1 49 ? 5.391 6.184 6.258 1 98.94 49 ALA B N 1
ATOM 1876 C CA . ALA B 1 49 ? 4.758 6.5 4.98 1 98.94 49 ALA B CA 1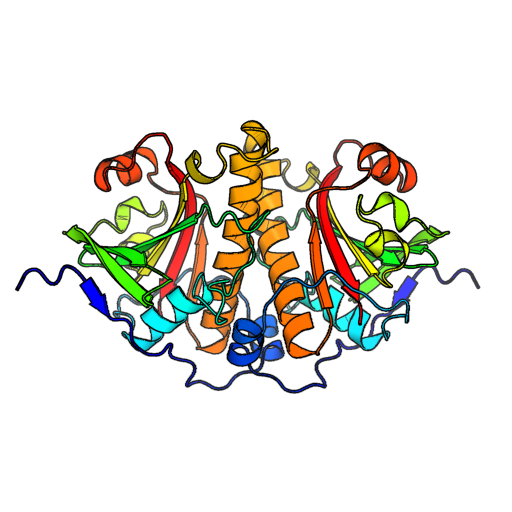
ATOM 1877 C C . ALA B 1 49 ? 5.797 6.648 3.871 1 98.94 49 ALA B C 1
ATOM 1879 O O . ALA B 1 49 ? 5.609 6.133 2.766 1 98.94 49 ALA B O 1
ATOM 1880 N N . TYR B 1 50 ? 6.891 7.324 4.215 1 98.88 50 TYR B N 1
ATOM 1881 C CA . TYR B 1 50 ? 7.68 7.777 3.074 1 98.88 50 TYR B CA 1
ATOM 1882 C C . TYR B 1 50 ? 9.117 8.078 3.488 1 98.88 50 TYR B C 1
ATOM 1884 O O . TYR B 1 50 ? 9.844 8.773 2.775 1 98.88 50 TYR B O 1
ATOM 1892 N N . GLY B 1 51 ? 9.594 7.66 4.598 1 98.81 51 GLY B N 1
ATOM 1893 C CA . GLY B 1 51 ? 10.922 7.941 5.125 1 98.81 51 GLY B CA 1
ATOM 1894 C C . GLY B 1 51 ? 12.031 7.277 4.332 1 98.81 51 GLY B C 1
ATOM 1895 O O . GLY B 1 51 ? 11.789 6.301 3.615 1 98.81 51 GLY B O 1
ATOM 1896 N N . VAL B 1 52 ? 13.219 7.816 4.445 1 98.75 52 VAL B N 1
ATOM 1897 C CA . VAL B 1 52 ? 14.414 7.188 3.906 1 98.75 52 VAL B CA 1
ATOM 1898 C C . VAL B 1 52 ? 14.852 6.043 4.816 1 98.75 52 VAL B C 1
ATOM 1900 O O . VAL B 1 52 ? 15.109 6.25 6.004 1 98.75 52 VAL B O 1
ATOM 1903 N N . ASN B 1 53 ? 14.938 4.812 4.234 1 98.69 53 ASN B N 1
ATOM 1904 C CA . ASN B 1 53 ? 15.211 3.693 5.129 1 98.69 53 ASN B CA 1
ATOM 1905 C C . ASN B 1 53 ? 16.578 3.064 4.832 1 98.69 53 ASN B C 1
ATOM 1907 O O . ASN B 1 53 ? 16.922 2.037 5.414 1 98.69 53 ASN B O 1
ATOM 1911 N N . ARG B 1 54 ? 17.281 3.641 3.883 1 97.94 54 ARG B N 1
ATOM 1912 C CA . ARG B 1 54 ? 18.625 3.139 3.598 1 97.94 54 ARG B CA 1
ATOM 1913 C C . ARG B 1 54 ? 19.531 4.25 3.064 1 97.94 54 ARG B C 1
ATOM 1915 O O . ARG B 1 54 ? 19.047 5.328 2.719 1 97.94 54 ARG B O 1
ATOM 1922 N N . GLU B 1 55 ? 20.766 4.031 2.893 1 97.38 55 GLU B N 1
ATOM 1923 C CA . GLU B 1 55 ? 21.797 5.047 2.729 1 97.38 55 GLU B CA 1
ATOM 1924 C C . GLU B 1 55 ? 21.719 5.699 1.353 1 97.38 55 GLU B C 1
ATOM 1926 O O . GLU B 1 55 ? 22.078 6.867 1.192 1 97.38 55 GLU B O 1
ATOM 1931 N N . ASP B 1 56 ? 21.234 4.992 0.377 1 97.5 56 ASP B N 1
ATOM 1932 C CA . ASP B 1 56 ? 21.219 5.539 -0.977 1 97.5 56 ASP B CA 1
ATOM 1933 C C . ASP B 1 56 ? 20 6.418 -1.205 1 97.5 56 ASP B C 1
ATOM 1935 O O . ASP B 1 56 ? 19.734 6.848 -2.33 1 97.5 56 ASP B O 1
ATOM 1939 N N . GLY B 1 57 ? 19.25 6.633 -0.125 1 97.94 57 GLY B N 1
ATOM 1940 C CA . GLY B 1 57 ? 18.172 7.609 -0.176 1 97.94 57 GLY B CA 1
ATOM 1941 C C . GLY B 1 57 ? 16.828 7 -0.549 1 97.94 57 GLY B C 1
ATOM 1942 O O . GLY B 1 57 ? 15.82 7.703 -0.613 1 97.94 57 GLY B O 1
ATOM 1943 N N . LYS B 1 58 ? 16.797 5.645 -0.735 1 98.5 58 LYS B N 1
ATOM 1944 C CA . LYS B 1 58 ? 15.531 5 -1.063 1 98.5 58 LYS B CA 1
ATOM 1945 C C . LYS B 1 58 ? 14.641 4.887 0.168 1 98.5 58 LYS B C 1
ATOM 1947 O O . LYS B 1 58 ? 15.086 5.117 1.292 1 98.5 58 LYS B O 1
ATOM 1952 N N . ARG B 1 59 ? 13.453 4.504 0.003 1 98.75 59 ARG B N 1
ATOM 1953 C CA . ARG B 1 59 ? 12.461 4.855 1.014 1 98.75 59 ARG B CA 1
ATOM 1954 C C . ARG B 1 59 ? 11.758 3.609 1.547 1 98.75 59 ARG B C 1
ATOM 1956 O O . ARG B 1 59 ? 11.984 2.504 1.052 1 98.75 59 ARG B O 1
ATOM 1963 N N . THR B 1 60 ? 10.961 3.809 2.576 1 98.88 60 THR B N 1
ATOM 1964 C CA . THR B 1 60 ? 10.164 2.773 3.23 1 98.88 60 THR B CA 1
ATOM 1965 C C . THR B 1 60 ? 9.094 2.232 2.285 1 98.88 60 THR B C 1
ATOM 1967 O O . THR B 1 60 ? 8.609 1.116 2.469 1 98.88 60 THR B O 1
ATOM 1970 N N . ALA B 1 61 ? 8.711 3.031 1.286 1 98.88 61 ALA B N 1
ATOM 1971 C CA . ALA B 1 61 ? 7.727 2.615 0.29 1 98.88 61 ALA B CA 1
ATOM 1972 C C . ALA B 1 61 ? 8.336 2.607 -1.11 1 98.88 61 ALA B C 1
ATOM 1974 O O . ALA B 1 61 ? 9.141 3.475 -1.448 1 98.88 61 ALA B O 1
ATOM 1975 N N . PRO B 1 62 ? 7.938 1.631 -1.949 1 98.81 62 PRO B N 1
ATOM 1976 C CA . PRO B 1 62 ? 8.43 1.609 -3.33 1 98.81 62 PRO B CA 1
ATOM 1977 C C . PRO B 1 62 ? 7.797 2.699 -4.195 1 98.81 62 PRO B C 1
ATOM 1979 O O . PRO B 1 62 ? 6.797 3.305 -3.801 1 98.81 62 PRO B O 1
ATOM 1982 N N . SER B 1 63 ? 8.414 2.977 -5.246 1 98.12 63 SER B N 1
ATOM 1983 C CA . SER B 1 63 ? 7.914 3.883 -6.273 1 98.12 63 SER B CA 1
ATOM 1984 C C . SER B 1 63 ? 8.32 3.414 -7.668 1 98.12 63 SER B C 1
ATOM 1986 O O . SER B 1 63 ? 9.438 2.941 -7.871 1 98.12 63 SER B O 1
ATOM 1988 N N . ALA B 1 64 ? 7.324 3.457 -8.602 1 95.88 64 ALA B N 1
ATOM 1989 C CA . ALA B 1 64 ? 7.609 3.078 -9.984 1 95.88 64 ALA B CA 1
ATOM 1990 C C . ALA B 1 64 ? 8.859 3.781 -10.492 1 95.88 64 ALA B C 1
ATOM 1992 O O . ALA B 1 64 ? 8.961 5.008 -10.422 1 95.88 64 ALA B O 1
ATOM 1993 N N . MET B 1 65 ? 9.836 2.967 -10.883 1 94.94 65 MET B N 1
ATOM 1994 C CA . MET B 1 65 ? 11.078 3.439 -11.484 1 94.94 65 MET B CA 1
ATOM 1995 C C . MET B 1 65 ? 11.859 4.312 -10.508 1 94.94 65 MET B C 1
ATOM 1997 O O . MET B 1 65 ? 12.75 5.062 -10.914 1 94.94 65 MET B O 1
ATOM 2001 N N . ALA B 1 66 ? 11.438 4.297 -9.227 1 96.56 66 ALA B N 1
ATOM 2002 C CA . ALA B 1 66 ? 12.062 5.102 -8.18 1 96.56 66 ALA B CA 1
ATOM 2003 C C . ALA B 1 66 ? 11.977 6.59 -8.508 1 96.56 66 ALA B C 1
ATOM 2005 O O . ALA B 1 66 ? 12.914 7.348 -8.227 1 96.56 66 ALA B O 1
ATOM 2006 N N . LEU B 1 67 ? 10.906 6.984 -9.133 1 96.94 67 LEU B N 1
ATOM 2007 C CA . LEU B 1 67 ? 10.734 8.383 -9.508 1 96.94 67 LEU B CA 1
ATOM 2008 C C . LEU B 1 67 ? 10.312 9.227 -8.305 1 96.94 67 LEU B C 1
ATOM 2010 O O . LEU B 1 67 ? 10.453 10.445 -8.312 1 96.94 67 LEU B O 1
ATOM 2014 N N . TYR B 1 68 ? 9.719 8.641 -7.32 1 97.75 68 TYR B N 1
ATOM 2015 C CA . TYR B 1 68 ? 9.266 9.273 -6.082 1 97.75 68 TYR B CA 1
ATOM 2016 C C . TYR B 1 68 ? 8.477 10.539 -6.379 1 97.75 68 TYR B C 1
ATOM 2018 O O . TYR B 1 68 ? 8.812 11.617 -5.887 1 97.75 68 TYR B O 1
ATOM 2026 N N . PRO B 1 69 ? 7.371 10.359 -7.066 1 97.88 69 PRO B N 1
ATOM 2027 C CA . PRO B 1 69 ? 6.59 11.531 -7.484 1 97.88 69 PRO B CA 1
ATOM 2028 C C . PRO B 1 69 ? 5.688 12.062 -6.375 1 97.88 69 PRO B C 1
ATOM 2030 O O . PRO B 1 69 ? 5.102 13.141 -6.516 1 97.88 69 PRO B O 1
ATOM 2033 N N . MET B 1 70 ? 5.633 11.406 -5.273 1 98.56 70 MET B N 1
ATOM 2034 C CA . MET B 1 70 ? 4.637 11.727 -4.258 1 98.56 70 MET B CA 1
ATOM 2035 C C . MET B 1 70 ? 5.176 12.758 -3.271 1 98.56 70 MET B C 1
ATOM 2037 O O . MET B 1 70 ? 6.348 12.711 -2.895 1 98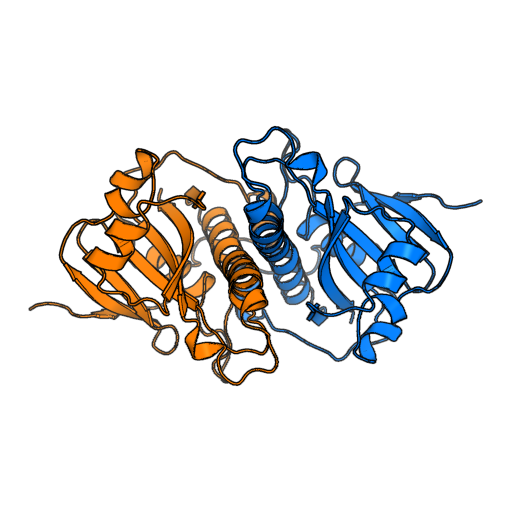.56 70 MET B O 1
ATOM 2041 N N . ASP B 1 71 ? 4.336 13.586 -2.873 1 98.56 71 ASP B N 1
ATOM 2042 C CA . ASP B 1 71 ? 4.531 14.469 -1.727 1 98.56 71 ASP B CA 1
ATOM 2043 C C . ASP B 1 71 ? 3.516 14.172 -0.625 1 98.56 71 ASP B C 1
ATOM 2045 O O . ASP B 1 71 ? 2.342 13.922 -0.907 1 98.56 71 ASP B O 1
ATOM 2049 N N . VAL B 1 72 ? 4.012 14.203 0.597 1 98.94 72 VAL B N 1
ATOM 2050 C CA . VAL B 1 72 ? 3.123 14 1.738 1 98.94 72 VAL B CA 1
ATOM 2051 C C . VAL B 1 72 ? 2.982 15.297 2.525 1 98.94 72 VAL B C 1
ATOM 2053 O O . VAL B 1 72 ? 3.98 15.945 2.852 1 98.94 72 VAL B O 1
ATOM 2056 N N . TYR B 1 73 ? 1.793 15.68 2.768 1 98.88 73 TYR B N 1
ATOM 2057 C CA . TYR B 1 73 ? 1.509 16.828 3.621 1 98.88 73 TYR B CA 1
ATOM 2058 C C . TYR B 1 73 ? 0.818 16.391 4.906 1 98.88 73 TYR B C 1
ATOM 2060 O O . TYR B 1 73 ? -0.048 15.508 4.887 1 98.88 73 TYR B O 1
ATOM 2068 N N . ALA B 1 74 ? 1.209 17 5.977 1 98.88 74 ALA B N 1
ATOM 2069 C CA . ALA B 1 74 ? 0.562 16.812 7.273 1 98.88 74 ALA B CA 1
ATOM 2070 C C . ALA B 1 74 ? -0.343 18 7.602 1 98.88 74 ALA B C 1
ATOM 2072 O O . ALA B 1 74 ? 0.135 19.125 7.801 1 98.88 74 ALA B O 1
ATOM 2073 N N . VAL B 1 75 ? -1.598 17.75 7.57 1 98.81 75 VAL B N 1
ATOM 2074 C CA . VAL B 1 75 ? -2.574 18.75 7.988 1 98.81 75 VAL B CA 1
ATOM 2075 C C . VAL B 1 75 ? -2.854 18.609 9.484 1 98.81 75 VAL B C 1
ATOM 2077 O O . VAL B 1 75 ? -3.514 17.656 9.914 1 98.81 75 VAL B O 1
ATOM 2080 N N . LEU B 1 76 ? -2.373 19.516 10.266 1 98.44 76 LEU B N 1
ATOM 2081 C CA . LEU B 1 76 ? -2.512 19.578 11.719 1 98.44 76 LEU B CA 1
ATOM 2082 C C . LEU B 1 76 ? -3.463 20.688 12.133 1 98.44 76 LEU B C 1
ATOM 2084 O O . LEU B 1 76 ? -3.904 21.484 11.289 1 98.44 76 LEU B O 1
ATOM 2088 N N . PRO B 1 77 ? -3.916 20.703 13.438 1 97.69 77 PRO B N 1
ATOM 2089 C CA . PRO B 1 77 ? -4.883 21.719 13.867 1 97.69 77 PRO B CA 1
ATOM 2090 C C . PRO B 1 77 ? -4.395 23.141 13.617 1 97.69 77 PRO B C 1
ATOM 2092 O O . PRO B 1 77 ? -5.203 24.047 13.367 1 97.69 77 PRO B O 1
ATOM 2095 N N . GLU B 1 78 ? -3.062 23.359 13.531 1 96.44 78 GLU B N 1
ATOM 2096 C CA . GLU B 1 78 ? -2.564 24.734 13.531 1 96.44 78 GLU B CA 1
ATOM 2097 C C . GLU B 1 78 ? -1.976 25.109 12.18 1 96.44 78 GLU B C 1
ATOM 2099 O O . GLU B 1 78 ? -1.742 26.281 11.898 1 96.44 78 GLU B O 1
ATOM 2104 N N . ALA B 1 79 ? -1.697 24.141 11.375 1 97.56 79 ALA B N 1
ATOM 2105 C CA . ALA B 1 79 ? -0.998 24.438 10.125 1 97.56 79 ALA B CA 1
ATOM 2106 C C . ALA B 1 79 ? -0.922 23.203 9.234 1 97.56 79 ALA B C 1
ATOM 2108 O O . ALA B 1 79 ? -1.264 22.094 9.664 1 97.56 79 ALA B O 1
ATOM 2109 N N . VAL B 1 80 ? -0.561 23.422 8.031 1 98.5 80 VAL B N 1
ATOM 2110 C CA . VAL B 1 80 ? -0.206 22.375 7.082 1 98.5 80 VAL B CA 1
ATOM 2111 C C . VAL B 1 80 ? 1.302 22.375 6.848 1 98.5 80 VAL B C 1
ATOM 2113 O O . VAL B 1 80 ? 1.908 23.438 6.684 1 98.5 80 VAL B O 1
ATOM 2116 N N . TYR B 1 81 ? 1.853 21.203 6.82 1 98.62 81 TYR B N 1
ATOM 2117 C CA . TYR B 1 81 ? 3.285 21.047 6.598 1 98.62 81 TYR B CA 1
ATOM 2118 C C . TYR B 1 81 ? 3.557 20.094 5.441 1 98.62 81 TYR B C 1
ATOM 2120 O O . TYR B 1 81 ? 2.779 19.172 5.199 1 98.62 81 TYR B O 1
ATOM 2128 N N . HIS B 1 82 ? 4.625 20.359 4.727 1 98.69 82 HIS B N 1
ATOM 2129 C CA . HIS B 1 82 ? 5.176 19.422 3.76 1 98.69 82 HIS B CA 1
ATOM 2130 C C . HIS B 1 82 ? 6.262 18.562 4.391 1 98.69 82 HIS B C 1
ATOM 2132 O O . HIS B 1 82 ? 7.168 19.078 5.051 1 98.69 82 HIS B O 1
ATOM 2138 N N . TYR B 1 83 ? 6.184 17.266 4.254 1 98.88 83 TYR B N 1
ATOM 2139 C CA . TYR B 1 83 ? 7.191 16.344 4.777 1 98.88 83 TYR B CA 1
ATOM 2140 C C . TYR B 1 83 ? 8.398 16.266 3.848 1 98.88 83 TYR B C 1
ATOM 2142 O O . TYR B 1 83 ? 8.242 16.078 2.641 1 98.88 83 TYR B O 1
ATOM 2150 N N . VAL B 1 84 ? 9.539 16.422 4.41 1 98.62 84 VAL B N 1
ATOM 2151 C CA . VAL B 1 84 ? 10.805 16.328 3.689 1 98.62 84 VAL B CA 1
ATOM 2152 C C . VAL B 1 84 ? 11.547 15.07 4.125 1 98.62 84 VAL B C 1
ATOM 2154 O O . VAL B 1 84 ? 12.328 15.102 5.082 1 98.62 84 VAL B O 1
ATOM 2157 N N . PRO B 1 85 ? 11.406 13.984 3.373 1 98.56 85 PRO B N 1
ATOM 2158 C CA . PRO B 1 85 ? 11.922 12.688 3.816 1 98.56 85 PRO B CA 1
ATOM 2159 C C . PRO B 1 85 ? 13.438 12.688 3.998 1 98.56 85 PRO B C 1
ATOM 2161 O O . PRO B 1 85 ? 13.953 12.086 4.941 1 98.56 85 PRO B O 1
ATOM 2164 N N . GLU B 1 86 ? 14.172 13.352 3.141 1 97.75 86 GLU B N 1
ATOM 2165 C CA . GLU B 1 86 ? 15.633 13.328 3.146 1 97.75 86 GLU B CA 1
ATOM 2166 C C . GLU B 1 86 ? 16.188 13.867 4.461 1 97.75 86 GLU B C 1
ATOM 2168 O O . GLU B 1 86 ? 17.25 13.43 4.918 1 97.75 86 GLU B O 1
ATOM 2173 N N . HIS B 1 87 ? 15.43 14.773 5.031 1 97.44 87 HIS B N 1
ATOM 2174 C CA . HIS B 1 87 ? 15.891 15.391 6.266 1 97.44 87 HIS B CA 1
ATOM 2175 C C . HIS B 1 87 ? 14.992 15.023 7.438 1 97.44 87 HIS B C 1
ATOM 2177 O O . HIS B 1 87 ? 15.219 15.461 8.57 1 97.44 87 HIS B O 1
ATOM 2183 N N . HIS B 1 88 ? 13.969 14.234 7.145 1 98.31 88 HIS B N 1
ATOM 2184 C CA . HIS B 1 88 ? 12.977 13.812 8.133 1 98.31 88 HIS B CA 1
ATOM 2185 C C . HIS B 1 88 ? 12.492 14.992 8.969 1 98.31 88 HIS B C 1
ATOM 2187 O O . HIS B 1 88 ? 12.586 14.961 10.195 1 98.31 88 HIS B O 1
ATOM 2193 N N . LEU B 1 89 ? 11.898 15.922 8.297 1 98.25 89 LEU B N 1
ATOM 2194 C CA . LEU B 1 89 ? 11.352 17.109 8.945 1 98.25 89 LEU B CA 1
ATOM 2195 C C . LEU B 1 89 ? 10.117 17.609 8.203 1 98.25 89 LEU B C 1
ATOM 2197 O O . LEU B 1 89 ? 9.789 17.109 7.121 1 98.25 89 LEU B O 1
ATOM 2201 N N . LEU B 1 90 ? 9.406 18.516 8.82 1 98.62 90 LEU B N 1
ATOM 2202 C CA . LEU B 1 90 ? 8.242 19.172 8.242 1 98.62 90 LEU B CA 1
ATOM 2203 C C . LEU B 1 90 ? 8.539 20.625 7.934 1 98.62 90 LEU B C 1
ATOM 2205 O O . LEU B 1 90 ? 9.133 21.328 8.75 1 98.62 90 LEU B O 1
ATOM 2209 N N . GLU B 1 91 ? 8.148 21 6.738 1 98.44 91 GLU B N 1
ATOM 2210 C CA . GLU B 1 91 ? 8.25 22.406 6.34 1 98.44 91 GLU B CA 1
ATOM 2211 C C . GLU B 1 91 ? 6.871 23.062 6.273 1 98.44 91 GLU B C 1
ATOM 2213 O O . GLU B 1 91 ? 5.953 22.531 5.648 1 98.44 91 GLU B O 1
ATOM 2218 N N . LEU B 1 92 ? 6.75 24.219 6.855 1 98.19 92 LEU B N 1
ATOM 2219 C CA . LEU B 1 92 ? 5.477 24.922 6.906 1 98.19 92 LEU B CA 1
ATOM 2220 C C . LEU B 1 92 ? 5 25.297 5.504 1 98.19 92 LEU B C 1
ATOM 2222 O O . LEU B 1 92 ? 5.781 25.797 4.691 1 98.19 92 LEU B O 1
ATOM 2226 N N . VAL B 1 93 ? 3.797 25.031 5.223 1 97.81 93 VAL B N 1
ATOM 2227 C CA . VAL B 1 93 ? 3.188 25.359 3.941 1 97.81 93 VAL B CA 1
ATOM 2228 C C . VAL B 1 93 ? 2.176 26.5 4.133 1 97.81 93 VAL B C 1
ATOM 2230 O O . VAL B 1 93 ? 2.188 27.484 3.387 1 97.81 93 VAL B O 1
ATOM 2233 N N . ALA B 1 94 ? 1.33 26.375 5.109 1 96.81 94 ALA B N 1
ATOM 2234 C CA . ALA B 1 94 ? 0.278 27.359 5.383 1 96.81 94 ALA B CA 1
ATOM 2235 C C . ALA B 1 94 ? -0.108 27.344 6.859 1 96.81 94 ALA B C 1
ATOM 2237 O O . ALA B 1 94 ? -0.322 26.281 7.445 1 96.81 94 ALA B O 1
ATOM 2238 N N . GLU B 1 95 ? -0.219 28.484 7.43 1 96.62 95 GLU B N 1
ATOM 2239 C CA . GLU B 1 95 ? -0.688 28.609 8.805 1 96.62 95 GLU B CA 1
ATOM 2240 C C . GLU B 1 95 ? -2.213 28.594 8.875 1 96.62 95 GLU B C 1
ATOM 2242 O O . GLU B 1 95 ? -2.889 29.094 7.977 1 96.62 95 GLU B O 1
ATOM 2247 N N . GLY B 1 96 ? -2.713 27.984 9.938 1 96.62 96 GLY B N 1
ATOM 2248 C CA . GLY B 1 96 ? -4.152 27.922 10.141 1 96.62 96 GLY B CA 1
ATOM 2249 C C . GLY B 1 96 ? -4.68 26.5 10.141 1 96.62 96 GLY B C 1
ATOM 2250 O O . GLY B 1 96 ? -3.924 25.547 9.93 1 96.62 96 GLY B O 1
ATOM 2251 N N . ASP B 1 97 ? -5.961 26.391 10.477 1 97.81 97 ASP B N 1
ATOM 2252 C CA . ASP B 1 97 ? -6.613 25.078 10.508 1 97.81 97 ASP B CA 1
ATOM 2253 C C . ASP B 1 97 ? -7.301 24.781 9.18 1 97.81 97 ASP B C 1
ATOM 2255 O O . ASP B 1 97 ? -8.32 25.391 8.852 1 97.81 97 ASP B O 1
ATOM 2259 N N . PHE B 1 98 ? -6.766 23.828 8.422 1 98.31 98 PHE B N 1
ATOM 2260 C CA . PHE B 1 98 ? -7.289 23.469 7.105 1 98.31 98 PHE B CA 1
ATOM 2261 C C . PHE B 1 98 ? -7.875 22.062 7.109 1 98.31 98 PHE B C 1
ATOM 2263 O O . PHE B 1 98 ? -8.133 21.484 6.051 1 98.31 98 PHE B O 1
ATOM 2270 N N . ARG B 1 99 ? -8.07 21.469 8.289 1 98.56 99 ARG B N 1
ATOM 2271 C CA . ARG B 1 99 ? -8.477 20.062 8.406 1 98.56 99 ARG B CA 1
ATOM 2272 C C . ARG B 1 99 ? -9.82 19.828 7.719 1 98.56 99 ARG B C 1
ATOM 2274 O O . ARG B 1 99 ? -10.031 18.781 7.113 1 98.56 99 ARG B O 1
ATOM 2281 N N . GLU B 1 100 ? -10.68 20.781 7.699 1 97.94 100 GLU B N 1
ATOM 2282 C CA . GLU B 1 100 ? -12.008 20.625 7.109 1 97.94 100 GLU B CA 1
ATOM 2283 C C . GLU B 1 100 ? -11.914 20.375 5.605 1 97.94 100 GLU B C 1
ATOM 2285 O O . GLU B 1 100 ? -12.844 19.828 5 1 97.94 100 GLU B O 1
ATOM 2290 N N . LEU B 1 101 ? -10.844 20.828 4.969 1 98.44 101 LEU B N 1
ATOM 2291 C CA . LEU B 1 101 ? -10.688 20.688 3.527 1 98.44 101 LEU B CA 1
ATOM 2292 C C . LEU B 1 101 ? -10.133 19.297 3.176 1 98.44 101 LEU B C 1
ATOM 2294 O O . LEU B 1 101 ? -10.172 18.891 2.014 1 98.44 101 LEU B O 1
ATOM 2298 N N . ALA B 1 102 ? -9.586 18.531 4.141 1 98.38 102 ALA B N 1
ATOM 2299 C CA . ALA B 1 102 ? -8.844 17.297 3.895 1 98.38 102 ALA B CA 1
ATOM 2300 C C . ALA B 1 102 ? -9.789 16.109 3.779 1 98.38 102 ALA B C 1
ATOM 2302 O O . ALA B 1 102 ? -9.344 14.961 3.619 1 98.38 102 ALA B O 1
ATOM 2303 N N . GLY B 1 103 ? -11.055 16.234 3.885 1 97.31 103 GLY B N 1
ATOM 2304 C CA . GLY B 1 103 ? -12.047 15.18 3.771 1 97.31 103 GLY B CA 1
ATOM 2305 C C . GLY B 1 103 ? -13.477 15.688 3.809 1 97.31 103 GLY B C 1
ATOM 2306 O O . GLY B 1 103 ? -13.703 16.891 3.91 1 97.31 103 GLY B O 1
ATOM 2307 N N . VAL B 1 104 ? -14.406 14.742 3.693 1 94.75 104 VAL B N 1
ATOM 2308 C CA . VAL B 1 104 ? -15.812 15.125 3.658 1 94.75 104 VAL B CA 1
ATOM 2309 C C . VAL B 1 104 ? -16.516 14.656 4.938 1 94.75 104 VAL B C 1
ATOM 2311 O O . VAL B 1 104 ? -17.594 15.133 5.27 1 94.75 104 VAL B O 1
ATOM 2314 N N . GLN B 1 105 ? -15.93 13.75 5.629 1 96.12 105 GLN B N 1
ATOM 2315 C CA . GLN B 1 105 ? -16.5 13.219 6.859 1 96.12 105 GLN B CA 1
ATOM 2316 C C . GLN B 1 105 ? -16.219 14.133 8.039 1 96.12 105 GLN B C 1
ATOM 2318 O O . GLN B 1 105 ? -15.141 14.727 8.125 1 96.12 105 GLN B O 1
ATOM 2323 N N . ASP B 1 106 ? -17.031 14.109 9.047 1 96.75 106 ASP B N 1
ATOM 2324 C CA . ASP B 1 106 ? -16.969 15.039 10.164 1 96.75 106 ASP B CA 1
ATOM 2325 C C . ASP B 1 106 ? -15.734 14.781 11.016 1 96.75 106 ASP B C 1
ATOM 2327 O O . ASP B 1 106 ? -15.133 15.727 11.547 1 96.75 106 ASP B O 1
ATOM 2331 N N . TYR B 1 107 ? -15.328 13.531 11.156 1 97.75 107 TYR B N 1
ATOM 2332 C CA . TYR B 1 107 ? -14.203 13.242 12.039 1 97.75 107 TYR B CA 1
ATOM 2333 C C . TYR B 1 107 ? -12.914 13.852 11.508 1 97.75 107 TYR B C 1
ATOM 2335 O O . TYR B 1 107 ? -11.953 14.039 12.258 1 97.75 107 TYR B O 1
ATOM 2343 N N . VAL B 1 108 ? -12.859 14.172 10.227 1 98.19 108 VAL B N 1
ATOM 2344 C CA . VAL B 1 108 ? -11.695 14.766 9.578 1 98.19 108 VAL B CA 1
ATOM 2345 C C . VAL B 1 108 ? -11.422 16.141 10.18 1 98.19 108 VAL B C 1
ATOM 2347 O O . VAL B 1 108 ? -10.266 16.562 10.297 1 98.19 108 VAL B O 1
ATOM 2350 N N . TYR B 1 109 ? -12.414 16.812 10.641 1 97.44 109 TYR B N 1
ATOM 2351 C CA . TYR B 1 109 ? -12.352 18.203 11.078 1 97.44 109 TYR B CA 1
ATOM 2352 C C . TYR B 1 109 ? -11.641 18.328 12.422 1 97.44 109 TYR B C 1
ATOM 2354 O O . TYR B 1 109 ? -11.039 19.359 12.719 1 97.44 109 TYR B O 1
ATOM 2362 N N . THR B 1 110 ? -11.734 17.219 13.188 1 97.62 110 THR B N 1
ATOM 2363 C CA . THR B 1 110 ? -11.242 17.359 14.555 1 97.62 110 THR B CA 1
ATOM 2364 C C . THR B 1 110 ? -10.117 16.375 14.828 1 97.62 110 THR B C 1
ATOM 2366 O O . THR B 1 110 ? -9.406 16.484 15.828 1 97.62 110 THR B O 1
ATOM 2369 N N . ALA B 1 111 ? -9.93 15.359 13.922 1 98.69 111 ALA B N 1
ATOM 2370 C CA . ALA B 1 111 ? -8.828 14.43 14.094 1 98.69 111 ALA B CA 1
ATOM 2371 C C . ALA B 1 111 ? -7.488 15.164 14.141 1 98.69 111 ALA B C 1
ATOM 2373 O O . ALA B 1 111 ? -7.309 16.188 13.469 1 98.69 111 ALA B O 1
ATOM 2374 N N . PRO B 1 112 ? -6.535 14.703 14.906 1 98.75 112 PRO B N 1
ATOM 2375 C CA . PRO B 1 112 ? -5.305 15.461 15.125 1 98.75 112 PRO B CA 1
ATOM 2376 C C . PRO B 1 112 ? -4.402 15.492 13.898 1 98.75 112 PRO B C 1
ATOM 2378 O O . PRO B 1 112 ? -3.506 16.344 13.805 1 98.75 112 PRO B O 1
ATOM 2381 N N . LEU B 1 113 ? -4.562 14.562 12.945 1 98.94 113 LEU B N 1
ATOM 2382 C CA . LEU B 1 113 ? -3.703 14.516 11.766 1 98.94 113 LEU B CA 1
ATOM 2383 C C . LEU B 1 113 ? -4.469 14 10.555 1 98.94 113 LEU B C 1
ATOM 2385 O O . LEU B 1 113 ? -5.137 12.969 10.633 1 98.94 113 LEU B O 1
ATOM 2389 N N . ASN B 1 114 ? -4.473 14.742 9.484 1 98.94 114 ASN B N 1
ATOM 2390 C CA . ASN B 1 114 ? -4.805 14.258 8.148 1 98.94 114 ASN B CA 1
ATOM 2391 C C . ASN B 1 114 ? -3.605 14.328 7.211 1 98.94 114 ASN B C 1
ATOM 2393 O O . ASN B 1 114 ? -3.039 15.406 7.004 1 98.94 114 ASN B O 1
ATOM 2397 N N . LEU B 1 115 ? -3.193 13.219 6.723 1 98.94 115 LEU B N 1
ATOM 2398 C CA . LEU B 1 115 ? -2.172 13.18 5.684 1 98.94 115 LEU B CA 1
ATOM 2399 C C . LEU B 1 115 ? -2.795 13.367 4.305 1 98.94 115 LEU B C 1
ATOM 2401 O O . LEU B 1 115 ? -3.877 12.844 4.027 1 98.94 115 LEU B O 1
ATOM 2405 N N . LEU B 1 116 ? -2.113 14.141 3.504 1 98.94 116 LEU B N 1
ATOM 2406 C CA . LEU B 1 116 ? -2.436 14.242 2.086 1 98.94 116 LEU B CA 1
ATOM 2407 C C . LEU B 1 116 ? -1.336 13.625 1.232 1 98.94 116 LEU B C 1
ATOM 2409 O O . LEU B 1 116 ? -0.155 13.922 1.423 1 98.94 116 LEU B O 1
ATOM 2413 N N . TYR B 1 117 ? -1.703 12.758 0.354 1 98.94 117 TYR B N 1
ATOM 2414 C CA . TYR B 1 117 ? -0.813 12.211 -0.661 1 98.94 117 TYR B CA 1
ATOM 2415 C C . TYR B 1 117 ? -1.053 12.867 -2.014 1 98.94 117 TYR B C 1
ATOM 2417 O O . TYR B 1 117 ? -2.1 12.664 -2.633 1 98.94 117 TYR B O 1
ATOM 2425 N N . ILE B 1 118 ? -0.103 13.656 -2.416 1 98.69 118 ILE B N 1
ATOM 2426 C CA . ILE B 1 118 ? -0.212 14.477 -3.613 1 98.69 118 ILE B CA 1
ATOM 2427 C C . ILE B 1 118 ? 0.878 14.086 -4.609 1 98.69 118 ILE B C 1
ATOM 2429 O O . ILE B 1 118 ? 2.055 14 -4.25 1 98.69 118 ILE B O 1
ATOM 2433 N N . ALA B 1 119 ? 0.473 13.812 -5.816 1 98.19 119 ALA B N 1
ATOM 2434 C CA . ALA B 1 119 ? 1.429 13.445 -6.859 1 98.19 119 ALA B CA 1
ATOM 2435 C C . ALA B 1 119 ? 1.894 14.672 -7.637 1 98.19 119 ALA B C 1
ATOM 2437 O O . ALA B 1 119 ? 1.078 15.508 -8.031 1 98.19 119 ALA B O 1
ATOM 2438 N N . ASN B 1 120 ? 3.145 14.797 -7.746 1 97.31 120 ASN B N 1
ATOM 2439 C CA . ASN B 1 120 ? 3.754 15.758 -8.656 1 97.31 120 ASN B CA 1
ATOM 2440 C C . ASN B 1 120 ? 4.012 15.141 -10.031 1 97.31 120 ASN B C 1
ATOM 2442 O O . ASN B 1 120 ? 5.023 14.469 -10.234 1 97.31 120 ASN B O 1
ATOM 2446 N N . THR B 1 121 ? 3.197 15.414 -11.016 1 94.38 121 THR B N 1
ATOM 2447 C CA . THR B 1 121 ? 3.246 14.758 -12.32 1 94.38 121 THR B CA 1
ATOM 2448 C C . THR B 1 121 ? 4.504 15.164 -13.086 1 94.38 121 THR B C 1
ATOM 2450 O O . THR B 1 121 ? 4.918 14.469 -14.016 1 94.38 121 THR B O 1
ATOM 2453 N N . GLY B 1 122 ? 5.051 16.297 -12.742 1 94.62 122 GLY B N 1
ATOM 2454 C CA . GLY B 1 122 ? 6.309 16.703 -13.344 1 94.62 122 GLY B CA 1
ATOM 2455 C C . GLY B 1 122 ? 7.422 15.688 -13.141 1 94.62 122 GLY B C 1
ATOM 2456 O O . GLY B 1 122 ? 8.344 15.602 -13.953 1 94.62 122 GLY B O 1
ATOM 2457 N N . ARG B 1 123 ? 7.324 14.922 -1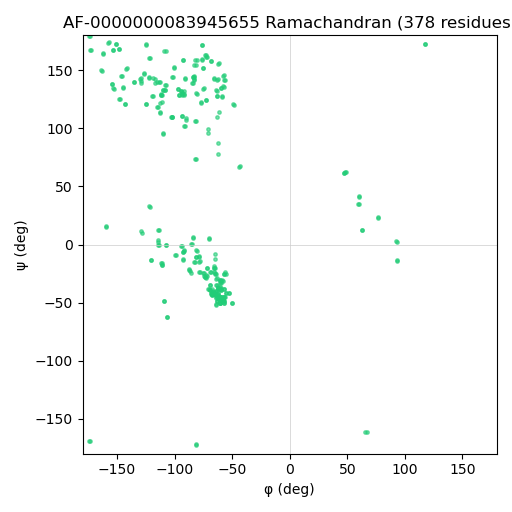2.133 1 95.31 123 ARG B N 1
ATOM 2458 C CA . ARG B 1 123 ? 8.375 13.953 -11.82 1 95.31 123 ARG B CA 1
ATOM 2459 C C . ARG B 1 123 ? 8.227 12.695 -12.664 1 95.31 123 ARG B C 1
ATOM 2461 O O . ARG B 1 123 ? 9.125 11.852 -12.695 1 95.31 123 ARG B O 1
ATOM 2468 N N . TYR B 1 124 ? 7.133 12.562 -13.336 1 93 124 TYR B N 1
ATOM 2469 C CA . TYR B 1 124 ? 6.961 11.484 -14.297 1 93 124 TYR B CA 1
ATOM 2470 C C . TYR B 1 124 ? 7.477 11.891 -15.672 1 93 124 TYR B C 1
ATOM 2472 O O . TYR B 1 124 ? 7.688 11.039 -16.547 1 93 124 TYR B O 1
ATOM 2480 N N . THR B 1 125 ? 7.543 13.242 -15.812 1 88.94 125 THR B N 1
ATOM 2481 C CA . THR B 1 125 ? 7.938 13.742 -17.125 1 88.94 125 THR B CA 1
ATOM 2482 C C . THR B 1 125 ? 9.32 13.234 -17.5 1 88.94 125 THR B C 1
ATOM 2484 O O . THR B 1 125 ? 10.242 13.258 -16.688 1 88.94 125 THR B O 1
ATOM 2487 N N . GLY B 1 126 ? 9.453 12.773 -18.75 1 90.62 126 GLY B N 1
ATOM 2488 C CA . GLY B 1 126 ? 10.719 12.242 -19.234 1 90.62 126 GLY B CA 1
ATOM 2489 C C . GLY B 1 126 ? 10.828 10.734 -19.062 1 90.62 126 GLY B C 1
ATOM 2490 O O . GLY B 1 126 ? 11.773 10.117 -19.562 1 90.62 126 GLY B O 1
ATOM 2491 N N . SER B 1 127 ? 9.945 10.164 -18.281 1 89.06 127 SER B N 1
ATOM 2492 C CA . SER B 1 127 ? 9.883 8.711 -18.172 1 89.06 127 SER B CA 1
ATOM 2493 C C . SER B 1 127 ? 9.227 8.086 -19.391 1 89.06 127 SER B C 1
ATOM 2495 O O . SER B 1 127 ? 8.656 8.789 -20.219 1 89.06 127 SER B O 1
ATOM 2497 N N . PRO B 1 128 ? 9.469 6.809 -19.625 1 90.12 128 PRO B N 1
ATOM 2498 C CA . PRO B 1 128 ? 8.828 6.121 -20.734 1 90.12 128 PRO B CA 1
ATOM 2499 C C . PRO B 1 128 ? 7.328 5.914 -20.516 1 90.12 128 PRO B C 1
ATOM 2501 O O . PRO B 1 128 ? 6.652 5.328 -21.375 1 90.12 128 PRO B O 1
ATOM 2504 N N . LEU B 1 129 ? 6.789 6.449 -19.438 1 89.06 129 LEU B N 1
ATOM 2505 C CA . LEU B 1 129 ? 5.387 6.262 -19.078 1 89.06 129 LEU B CA 1
ATOM 2506 C C . LEU B 1 129 ? 4.496 7.25 -19.828 1 89.06 129 LEU B C 1
ATOM 2508 O O . LEU B 1 129 ? 4.875 8.414 -20.016 1 89.06 129 LEU B O 1
ATOM 2512 N N . SER B 1 130 ? 3.361 6.785 -20.219 1 90.69 130 SER B N 1
ATOM 2513 C CA . SER B 1 130 ? 2.375 7.695 -20.781 1 90.69 130 SER B CA 1
ATOM 2514 C C . SER B 1 130 ? 1.703 8.531 -19.703 1 90.69 130 SER B C 1
ATOM 2516 O O . SER B 1 130 ? 1.553 8.086 -18.562 1 90.69 130 SER B O 1
ATOM 2518 N N . PRO B 1 131 ? 1.241 9.719 -20 1 90.38 131 PRO B N 1
ATOM 2519 C CA . PRO B 1 131 ? 0.544 10.57 -19.031 1 90.38 131 PRO B CA 1
ATOM 2520 C C . PRO B 1 131 ? -0.699 9.898 -18.453 1 90.38 131 PRO B C 1
ATOM 2522 O O . PRO B 1 131 ? -1.058 10.148 -17.297 1 90.38 131 PRO B O 1
ATOM 2525 N N . GLU B 1 132 ? -1.324 9.055 -19.266 1 88.5 132 GLU B N 1
ATOM 2526 C CA . GLU B 1 132 ? -2.543 8.391 -18.812 1 88.5 132 GLU B CA 1
ATOM 2527 C C . GLU B 1 132 ? -2.26 7.445 -17.656 1 88.5 132 GLU B C 1
ATOM 2529 O O . GLU B 1 132 ? -3.158 7.129 -16.875 1 88.5 132 GLU B O 1
ATOM 2534 N N . MET B 1 133 ? -0.989 7.086 -17.516 1 92.31 133 MET B N 1
ATOM 2535 C CA . MET B 1 133 ? -0.613 6.113 -16.5 1 92.31 133 MET B CA 1
ATOM 2536 C C . MET B 1 133 ? -0.217 6.812 -15.195 1 92.31 133 MET B C 1
ATOM 2538 O O . MET B 1 133 ? -0.152 6.18 -14.141 1 92.31 133 MET B O 1
ATOM 2542 N N . TYR B 1 134 ? -0.009 8.117 -15.258 1 94.12 134 TYR B N 1
ATOM 2543 C CA . TYR B 1 134 ? 0.545 8.82 -14.109 1 94.12 134 TYR B CA 1
ATOM 2544 C C . TYR B 1 134 ? -0.366 8.688 -12.898 1 94.12 134 TYR B C 1
ATOM 2546 O O . TYR B 1 134 ? 0.091 8.336 -11.805 1 94.12 134 TYR B O 1
ATOM 2554 N N . LEU B 1 135 ? -1.649 8.93 -13.125 1 93.94 135 LEU B N 1
ATOM 2555 C CA . LEU B 1 135 ? -2.584 8.859 -12.008 1 93.94 135 LEU B CA 1
ATOM 2556 C C . LEU B 1 135 ? -2.688 7.434 -11.477 1 93.94 135 LEU B C 1
ATOM 2558 O O . LEU B 1 135 ? -2.762 7.219 -10.258 1 93.94 135 LEU B O 1
ATOM 2562 N N . PHE B 1 136 ? -2.738 6.492 -12.391 1 95.56 136 PHE B N 1
ATOM 2563 C CA . PHE B 1 136 ? -2.799 5.078 -12.047 1 95.56 136 PHE B CA 1
ATOM 2564 C C . PHE B 1 136 ? -1.602 4.68 -11.188 1 95.56 136 PHE B C 1
ATOM 2566 O O . PHE B 1 136 ? -1.764 4.086 -10.125 1 95.56 136 PHE B O 1
ATOM 2573 N N . LEU B 1 137 ? -0.423 5.047 -11.562 1 97.25 137 LEU B N 1
ATOM 2574 C CA . LEU B 1 137 ? 0.803 4.711 -10.852 1 97.25 137 LEU B CA 1
ATOM 2575 C C . LEU B 1 137 ? 0.878 5.457 -9.523 1 97.25 137 LEU B C 1
ATOM 2577 O O . LEU B 1 137 ? 1.361 4.918 -8.523 1 97.25 137 LEU B O 1
ATOM 2581 N N . ALA B 1 138 ? 0.43 6.707 -9.547 1 97.81 138 ALA B N 1
ATOM 2582 C CA . ALA B 1 138 ? 0.377 7.473 -8.305 1 97.81 138 ALA B CA 1
ATOM 2583 C C . ALA B 1 138 ? -0.545 6.805 -7.289 1 97.81 138 ALA B C 1
ATOM 2585 O O . ALA B 1 138 ? -0.274 6.824 -6.086 1 97.81 138 ALA B O 1
ATOM 2586 N N . GLY B 1 139 ? -1.653 6.258 -7.777 1 98.12 139 GLY B N 1
ATOM 2587 C CA . GLY B 1 139 ? -2.539 5.5 -6.906 1 98.12 139 GLY B CA 1
ATOM 2588 C C . GLY B 1 139 ? -1.859 4.312 -6.254 1 98.12 139 GLY B C 1
ATOM 2589 O O . GLY B 1 139 ? -2.006 4.09 -5.051 1 98.12 139 GLY B O 1
ATOM 2590 N N . ILE B 1 140 ? -1.129 3.574 -7.008 1 98.69 140 ILE B N 1
ATOM 2591 C CA . ILE B 1 140 ? -0.398 2.422 -6.492 1 98.69 140 ILE B CA 1
ATOM 2592 C C . ILE B 1 140 ? 0.622 2.881 -5.453 1 98.69 140 ILE B C 1
ATOM 2594 O O . ILE B 1 140 ? 0.705 2.311 -4.363 1 98.69 140 ILE B O 1
ATOM 2598 N N . ASP B 1 141 ? 1.385 3.955 -5.758 1 98.81 141 ASP B N 1
ATOM 2599 C CA . ASP B 1 141 ? 2.365 4.496 -4.824 1 98.81 141 ASP B CA 1
ATOM 2600 C C . ASP B 1 141 ? 1.706 4.902 -3.51 1 98.81 141 ASP B C 1
ATOM 2602 O O . ASP B 1 141 ? 2.209 4.578 -2.432 1 98.81 141 ASP B O 1
ATOM 2606 N N . ALA B 1 142 ? 0.611 5.617 -3.631 1 98.88 142 ALA B N 1
ATOM 2607 C CA . ALA B 1 142 ? -0.104 6.051 -2.436 1 98.88 142 ALA B CA 1
ATOM 2608 C C . ALA B 1 142 ? -0.61 4.859 -1.631 1 98.88 142 ALA B C 1
ATOM 2610 O O . ALA B 1 142 ? -0.656 4.906 -0.4 1 98.88 142 ALA B O 1
ATOM 2611 N N . GLY B 1 143 ? -1.035 3.811 -2.32 1 98.88 143 GLY B N 1
ATOM 2612 C CA . GLY B 1 143 ? -1.427 2.588 -1.64 1 98.88 143 GLY B CA 1
ATOM 2613 C C . GLY B 1 143 ? -0.316 1.994 -0.793 1 98.88 143 GLY B C 1
ATOM 2614 O O . GLY B 1 143 ? -0.531 1.653 0.372 1 98.88 143 GLY B O 1
ATOM 2615 N N . HIS B 1 144 ? 0.875 1.891 -1.35 1 98.94 144 HIS B N 1
ATOM 2616 C CA . HIS B 1 144 ? 2.025 1.401 -0.597 1 98.94 144 HIS B CA 1
ATOM 2617 C C . HIS B 1 144 ? 2.27 2.248 0.647 1 98.94 144 HIS B C 1
ATOM 2619 O O . HIS B 1 144 ? 2.402 1.715 1.751 1 98.94 144 HIS B O 1
ATOM 2625 N N . MET B 1 145 ? 2.309 3.531 0.445 1 98.94 145 MET B N 1
ATOM 2626 C CA . MET B 1 145 ? 2.641 4.477 1.506 1 98.94 145 MET B CA 1
ATOM 2627 C C . MET B 1 145 ? 1.605 4.426 2.625 1 98.94 145 MET B C 1
ATOM 2629 O O . MET B 1 145 ? 1.959 4.32 3.799 1 98.94 145 MET B O 1
ATOM 2633 N N . SER B 1 146 ? 0.372 4.48 2.236 1 98.94 146 SER B N 1
ATOM 2634 C CA . SER B 1 146 ? -0.688 4.551 3.236 1 98.94 146 SER B CA 1
ATOM 2635 C C . SER B 1 146 ? -0.862 3.213 3.951 1 98.94 146 SER B C 1
ATOM 2637 O O . SER B 1 146 ? -1.287 3.174 5.109 1 98.94 146 SER B O 1
ATOM 2639 N N . GLU B 1 147 ? -0.506 2.104 3.303 1 98.94 147 GLU B N 1
ATOM 2640 C CA . GLU B 1 147 ? -0.53 0.824 4.008 1 98.94 147 GLU B CA 1
ATOM 2641 C C . GLU B 1 147 ? 0.536 0.773 5.098 1 98.94 147 GLU B C 1
ATOM 2643 O O . GLU B 1 147 ? 0.298 0.233 6.18 1 98.94 147 GLU B O 1
ATOM 2648 N N . ASN B 1 148 ? 1.725 1.278 4.816 1 98.94 148 ASN B N 1
ATOM 2649 C CA . ASN B 1 148 ? 2.732 1.387 5.867 1 98.94 148 ASN B CA 1
ATOM 2650 C C . ASN B 1 148 ? 2.193 2.123 7.09 1 98.94 148 ASN B C 1
ATOM 2652 O O . ASN B 1 148 ? 2.445 1.718 8.227 1 98.94 148 ASN B O 1
ATOM 2656 N N . VAL B 1 149 ? 1.454 3.172 6.859 1 98.94 149 VAL B N 1
ATOM 2657 C CA . VAL B 1 149 ? 0.881 3.953 7.953 1 98.94 149 VAL B CA 1
ATOM 2658 C C . VAL B 1 149 ? -0.172 3.123 8.688 1 98.94 149 VAL B C 1
ATOM 2660 O O . VAL B 1 149 ? -0.243 3.143 9.914 1 98.94 149 VAL B O 1
ATOM 2663 N N . TYR B 1 150 ? -1.05 2.396 7.934 1 98.94 150 TYR B N 1
ATOM 2664 C CA . TYR B 1 150 ? -1.991 1.477 8.562 1 98.94 150 TYR B CA 1
ATOM 2665 C C . TYR B 1 150 ? -1.276 0.542 9.531 1 98.94 150 TYR B C 1
ATOM 2667 O O . TYR B 1 150 ? -1.703 0.382 10.68 1 98.94 150 TYR B O 1
ATOM 2675 N N . LEU B 1 151 ? -0.243 -0.058 9.07 1 98.94 151 LEU B N 1
ATOM 2676 C CA . LEU B 1 151 ? 0.452 -1.062 9.867 1 98.94 151 LEU B CA 1
ATOM 2677 C C . LEU B 1 151 ? 1.163 -0.419 11.047 1 98.94 151 LEU B C 1
ATOM 2679 O O . LEU B 1 151 ? 1.196 -0.988 12.141 1 98.94 151 LEU B O 1
ATOM 2683 N N . TYR B 1 152 ? 1.774 0.767 10.852 1 98.88 152 TYR B N 1
ATOM 2684 C CA . TYR B 1 152 ? 2.355 1.495 11.977 1 98.88 152 TYR B CA 1
ATOM 2685 C C . TYR B 1 152 ? 1.31 1.769 13.047 1 98.88 152 TYR B C 1
ATOM 2687 O O . TYR B 1 152 ? 1.542 1.511 14.234 1 98.88 152 TYR B O 1
ATOM 2695 N N . CYS B 1 153 ? 0.162 2.275 12.625 1 98.81 153 CYS B N 1
ATOM 2696 C CA . CYS B 1 153 ? -0.896 2.607 13.57 1 98.81 153 CYS B CA 1
ATOM 2697 C C . CYS B 1 153 ? -1.373 1.365 14.312 1 98.81 153 CYS B C 1
ATOM 2699 O O . CYS B 1 153 ? -1.575 1.403 15.523 1 98.81 153 CYS B O 1
ATOM 2701 N N . ALA B 1 154 ? -1.564 0.26 13.586 1 98.56 154 ALA B N 1
ATOM 2702 C CA . ALA B 1 154 ? -1.957 -0.99 14.234 1 98.56 154 ALA B CA 1
ATOM 2703 C C . ALA B 1 154 ? -0.944 -1.4 15.297 1 98.56 154 ALA B C 1
ATOM 2705 O O . ALA B 1 154 ? -1.319 -1.886 16.375 1 98.56 154 ALA B O 1
ATOM 2706 N N . SER B 1 155 ? 0.337 -1.189 15.023 1 97.81 155 SER B N 1
ATOM 2707 C CA . SER B 1 155 ? 1.4 -1.614 15.93 1 97.81 155 SER B CA 1
ATOM 2708 C C . SER B 1 155 ? 1.485 -0.703 17.156 1 97.81 155 SER B C 1
ATOM 2710 O O . SER B 1 155 ? 1.998 -1.104 18.203 1 97.81 155 SER B O 1
ATOM 2712 N N . GLN B 1 156 ? 1.013 0.536 17.031 1 97.81 156 GLN B N 1
ATOM 2713 C CA . GLN B 1 156 ? 1.223 1.523 18.094 1 97.81 156 GLN B CA 1
ATOM 2714 C C . GLN B 1 156 ? -0.074 1.811 18.844 1 97.81 156 GLN B C 1
ATOM 2716 O O . GLN B 1 156 ? -0.093 2.621 19.766 1 97.81 156 GLN B O 1
ATOM 2721 N N . GLY B 1 157 ? -1.158 1.13 18.406 1 97.38 157 GLY B N 1
ATOM 2722 C CA . GLY B 1 157 ? -2.447 1.354 19.047 1 97.38 157 GLY B CA 1
ATOM 2723 C C . GLY B 1 157 ? -3.1 2.658 18.625 1 97.38 157 GLY B C 1
ATOM 2724 O O . GLY B 1 157 ? -3.816 3.279 19.422 1 97.38 157 GLY B O 1
ATOM 2725 N N . LEU B 1 158 ? -2.789 3.184 17.531 1 98.44 158 LEU B N 1
ATOM 2726 C CA . LEU B 1 158 ? -3.42 4.363 16.938 1 98.44 158 LEU B CA 1
ATOM 2727 C C . LEU B 1 158 ? -4.547 3.961 16 1 98.44 158 LEU B C 1
ATOM 2729 O O . LEU B 1 158 ? -4.617 2.811 15.562 1 98.44 158 LEU B O 1
ATOM 2733 N N . LYS B 1 159 ? -5.43 4.883 15.758 1 98.88 159 LYS B N 1
ATOM 2734 C CA . LYS B 1 159 ? -6.52 4.703 14.797 1 98.88 159 LYS B CA 1
ATOM 2735 C C . LYS B 1 159 ? -6.203 5.383 13.469 1 98.88 159 LYS B C 1
ATOM 2737 O O . LYS B 1 159 ? -5.492 6.391 13.438 1 98.88 159 LYS B O 1
ATOM 2742 N N . VAL B 1 160 ? -6.785 4.852 12.398 1 98.94 160 VAL B N 1
ATOM 2743 C CA . VAL B 1 160 ? -6.418 5.371 11.086 1 98.94 160 VAL B CA 1
ATOM 2744 C C . VAL B 1 160 ? -7.449 4.93 10.047 1 98.94 160 VAL B C 1
ATOM 2746 O O . VAL B 1 160 ? -8.062 3.871 10.188 1 98.94 160 VAL B O 1
ATOM 2749 N N . VAL B 1 161 ? -7.633 5.758 9.023 1 98.88 161 VAL B N 1
ATOM 2750 C CA . VAL B 1 161 ? -8.453 5.367 7.883 1 98.88 161 VAL B CA 1
ATOM 2751 C C . VAL B 1 161 ? -8.016 6.152 6.645 1 98.88 161 VAL B C 1
ATOM 2753 O O . VAL B 1 161 ? -7.711 7.344 6.734 1 98.88 161 VAL B O 1
ATOM 2756 N N . VAL B 1 162 ? -7.953 5.469 5.52 1 98.69 162 VAL B N 1
ATOM 2757 C CA . VAL B 1 162 ? -7.727 6.086 4.219 1 98.69 162 VAL B CA 1
ATOM 2758 C C . VAL B 1 162 ? -9.047 6.59 3.646 1 98.69 162 VAL B C 1
ATOM 2760 O O . VAL B 1 162 ? -10.094 5.961 3.83 1 98.69 162 VAL B O 1
ATOM 2763 N N . ARG B 1 163 ? -8.953 7.715 2.965 1 97.62 163 ARG B N 1
ATOM 2764 C CA . ARG B 1 163 ? -10.086 8.312 2.268 1 97.62 163 ARG B CA 1
ATOM 2765 C C . ARG B 1 163 ? -9.688 8.781 0.874 1 97.62 163 ARG B C 1
ATOM 2767 O O . ARG B 1 163 ? -8.609 9.359 0.692 1 97.62 163 ARG B O 1
ATOM 2774 N N . VAL B 1 164 ? -10.539 8.578 -0.095 1 95 164 VAL B N 1
ATOM 2775 C CA . VAL B 1 164 ? -10.234 9.047 -1.44 1 95 164 VAL B CA 1
ATOM 2776 C C . VAL B 1 164 ? -10.945 10.375 -1.694 1 95 164 VAL B C 1
ATOM 2778 O O . VAL B 1 164 ? -10.648 11.07 -2.676 1 95 164 VAL B O 1
ATOM 2781 N N . GLY B 1 165 ? -11.797 10.781 -0.824 1 92.75 165 GLY B N 1
ATOM 2782 C CA . GLY B 1 165 ? -12.531 12.023 -0.997 1 92.75 165 GLY B CA 1
ATOM 2783 C C . GLY B 1 165 ? -11.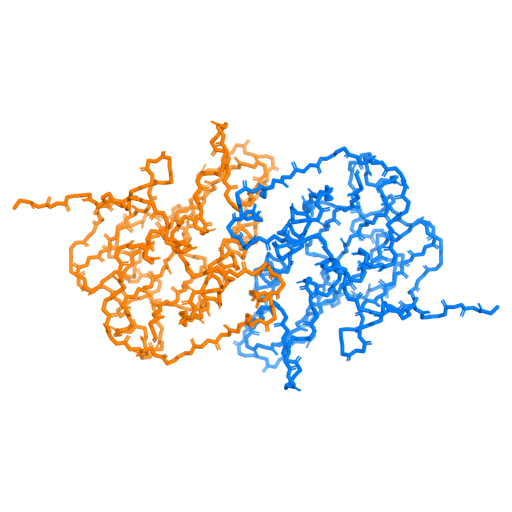977 13.164 -0.158 1 92.75 165 GLY B C 1
ATOM 2784 O O . GLY B 1 165 ? -11.492 12.945 0.956 1 92.75 165 GLY B O 1
ATOM 2785 N N . ALA B 1 166 ? -11.992 14.375 -0.632 1 97.25 166 ALA B N 1
ATOM 2786 C CA . ALA B 1 166 ? -11.688 15.641 0.026 1 97.25 166 ALA B CA 1
ATOM 2787 C C . ALA B 1 166 ? -12.344 16.812 -0.699 1 97.25 166 ALA B C 1
ATOM 2789 O O . ALA B 1 166 ? -13.047 16.609 -1.695 1 97.25 166 ALA B O 1
ATOM 2790 N N . ARG B 1 167 ? -12.234 18 -0.098 1 97.62 167 ARG B N 1
ATOM 2791 C CA . ARG B 1 167 ? -12.57 19.219 -0.841 1 97.62 167 ARG B CA 1
ATOM 2792 C C . ARG B 1 167 ? -11.406 19.656 -1.717 1 97.62 167 ARG B C 1
ATOM 2794 O O . ARG B 1 167 ? -10.828 20.719 -1.489 1 97.62 167 ARG B O 1
ATOM 2801 N N . VAL B 1 168 ? -11.203 18.906 -2.799 1 97.31 168 VAL B N 1
ATOM 2802 C CA . VAL B 1 168 ? -9.93 18.859 -3.514 1 97.31 168 VAL B CA 1
ATOM 2803 C C . VAL B 1 168 ? -9.625 20.234 -4.113 1 97.31 168 VAL B C 1
ATOM 2805 O O . VAL B 1 168 ? -8.531 20.781 -3.92 1 97.31 168 VAL B O 1
ATOM 2808 N N . ASP B 1 169 ? -10.562 20.812 -4.848 1 96.69 169 ASP B N 1
ATOM 2809 C CA . ASP B 1 169 ? -10.305 22.094 -5.5 1 96.69 169 ASP B CA 1
ATOM 2810 C C . ASP B 1 169 ? -9.945 23.172 -4.48 1 96.69 169 ASP B C 1
ATOM 2812 O O . ASP B 1 169 ? -8.969 23.906 -4.66 1 96.69 169 ASP B O 1
ATOM 2816 N N . GLU B 1 170 ? -10.711 23.266 -3.404 1 97.62 170 GLU B N 1
ATOM 2817 C CA . GLU B 1 170 ? -10.461 24.25 -2.35 1 97.62 170 GLU B CA 1
ATOM 2818 C C . GLU B 1 170 ? -9.133 23.969 -1.645 1 97.62 170 GLU B C 1
ATOM 2820 O O . GLU B 1 170 ? -8.375 24.891 -1.346 1 97.62 170 GLU B O 1
ATOM 2825 N N . LEU B 1 171 ? -8.891 22.688 -1.38 1 97.81 171 LEU B N 1
ATOM 2826 C CA . LEU B 1 171 ? -7.676 22.25 -0.705 1 97.81 171 LEU B CA 1
ATOM 2827 C C . LEU B 1 171 ? -6.438 22.641 -1.513 1 97.81 171 LEU B C 1
ATOM 2829 O O . LEU B 1 171 ? -5.504 23.234 -0.978 1 97.81 171 LEU B O 1
ATOM 2833 N N . MET B 1 172 ? -6.426 22.312 -2.803 1 97.56 172 MET B N 1
ATOM 2834 C CA . MET B 1 172 ? -5.285 22.594 -3.67 1 97.56 172 MET B CA 1
ATOM 2835 C C . MET B 1 172 ? -5.059 24.094 -3.799 1 97.56 172 MET B C 1
ATOM 2837 O O . MET B 1 172 ? -3.914 24.547 -3.795 1 97.56 172 MET B O 1
ATOM 2841 N N . ARG B 1 173 ? -6.113 24.844 -3.902 1 96.88 173 ARG B N 1
ATOM 2842 C CA . ARG B 1 173 ? -6.016 26.297 -3.969 1 96.88 173 ARG B CA 1
ATOM 2843 C C . ARG B 1 173 ? -5.445 26.859 -2.674 1 96.88 173 ARG B C 1
ATOM 2845 O O . ARG B 1 173 ? -4.566 27.734 -2.701 1 96.88 173 ARG B O 1
ATOM 2852 N N . ALA B 1 174 ? -5.965 26.375 -1.535 1 96.69 174 ALA B N 1
ATOM 2853 C CA . ALA B 1 174 ? -5.535 26.859 -0.227 1 96.69 174 ALA B CA 1
ATOM 2854 C C . ALA B 1 174 ? -4.043 26.625 -0.017 1 96.69 174 ALA B C 1
ATOM 2856 O O . ALA B 1 174 ? -3.363 27.438 0.622 1 96.69 174 ALA B O 1
ATOM 2857 N N . LEU B 1 175 ? -3.557 25.562 -0.576 1 96.75 175 LEU B N 1
ATOM 2858 C CA . LEU B 1 175 ? -2.152 25.203 -0.393 1 96.75 175 LEU B CA 1
ATOM 2859 C C . LEU B 1 175 ? -1.303 25.734 -1.541 1 96.75 175 LEU B C 1
ATOM 2861 O O . LEU B 1 175 ? -0.094 25.484 -1.589 1 96.75 175 LEU B O 1
ATOM 2865 N N . MET B 1 176 ? -1.917 26.375 -2.482 1 96.38 176 MET B N 1
ATOM 2866 C CA . MET B 1 176 ? -1.262 27 -3.627 1 96.38 176 MET B CA 1
ATOM 2867 C C . MET B 1 176 ? -0.502 25.969 -4.453 1 96.38 176 MET B C 1
ATOM 2869 O O . MET B 1 176 ? 0.645 26.203 -4.84 1 96.38 176 MET B O 1
ATOM 2873 N N . LEU B 1 177 ? -1.136 24.844 -4.602 1 95.06 177 LEU B N 1
ATOM 2874 C CA . LEU B 1 177 ? -0.559 23.797 -5.438 1 95.06 177 LEU B CA 1
ATOM 2875 C C . LEU B 1 177 ? -1.065 23.906 -6.871 1 95.06 177 LEU B C 1
ATOM 2877 O O . LEU B 1 177 ? -2.258 24.125 -7.098 1 95.06 177 LEU B O 1
ATOM 2881 N N . ASP B 1 178 ? -0.168 23.844 -7.785 1 90.31 178 ASP B N 1
ATOM 2882 C CA . ASP B 1 178 ? -0.495 24.125 -9.18 1 90.31 178 ASP B CA 1
ATOM 2883 C C . ASP B 1 178 ? -1.113 22.906 -9.859 1 90.31 178 ASP B C 1
ATOM 2885 O O . ASP B 1 178 ? -1.328 21.875 -9.211 1 90.31 178 ASP B O 1
ATOM 2889 N N . THR B 1 179 ? -1.311 22.969 -11.164 1 87.5 179 THR B N 1
ATOM 2890 C CA . THR B 1 179 ? -2.074 21.969 -11.914 1 87.5 179 THR B CA 1
ATOM 2891 C C . THR B 1 179 ? -1.24 20.719 -12.164 1 87.5 179 THR B C 1
ATOM 2893 O O . THR B 1 179 ? -1.774 19.672 -12.555 1 87.5 179 THR B O 1
ATOM 2896 N N . GLY B 1 180 ? -0.05 20.797 -11.984 1 93.62 180 GLY B N 1
ATOM 2897 C CA . GLY B 1 180 ? 0.803 19.625 -12.094 1 93.62 180 GLY B CA 1
ATOM 2898 C C . GLY B 1 180 ? 0.741 18.734 -10.867 1 93.62 180 GLY B C 1
ATOM 2899 O O . GLY B 1 180 ? 1.288 17.625 -10.875 1 93.62 180 GLY B O 1
ATOM 2900 N N . ARG B 1 181 ? 0.118 19.234 -9.828 1 96.56 181 ARG B N 1
ATOM 2901 C CA . ARG B 1 181 ? -0.084 18.453 -8.617 1 96.56 181 ARG B CA 1
ATOM 2902 C C . ARG B 1 181 ? -1.471 17.828 -8.602 1 96.56 181 ARG B C 1
ATOM 2904 O O . ARG B 1 181 ? -2.457 18.469 -8.969 1 96.56 181 ARG B O 1
ATOM 2911 N N . ARG B 1 182 ? -1.486 16.547 -8.25 1 96.94 182 ARG B N 1
ATOM 2912 C CA . ARG B 1 182 ? -2.746 15.812 -8.227 1 96.94 182 ARG B CA 1
ATOM 2913 C C . ARG B 1 182 ? -2.982 15.18 -6.863 1 96.94 182 ARG B C 1
ATOM 2915 O O . ARG B 1 182 ? -2.15 14.406 -6.375 1 96.94 182 ARG B O 1
ATOM 2922 N N . PHE B 1 183 ? -4.117 15.57 -6.242 1 98 183 PHE B N 1
ATOM 2923 C CA . PHE B 1 183 ? -4.555 14.891 -5.027 1 98 183 PHE B CA 1
ATOM 2924 C C . PHE B 1 183 ? -4.867 13.422 -5.309 1 98 183 PHE B C 1
ATOM 2926 O O . PHE B 1 183 ? -5.629 13.109 -6.227 1 98 183 PHE B O 1
ATOM 2933 N N . ILE B 1 184 ? -4.293 12.531 -4.543 1 98.12 184 ILE B N 1
ATOM 2934 C CA . ILE B 1 184 ? -4.5 11.109 -4.785 1 98.12 184 ILE B CA 1
ATOM 2935 C C . ILE B 1 184 ? -5.422 10.531 -3.711 1 98.12 184 ILE B C 1
ATOM 2937 O O . ILE B 1 184 ? -6.496 10.016 -4.023 1 98.12 184 ILE B O 1
ATOM 2941 N N . LEU B 1 185 ? -5.047 10.547 -2.469 1 98.31 185 LEU B N 1
ATOM 2942 C CA . LEU B 1 185 ? -5.895 10.148 -1.351 1 98.31 185 LEU B CA 1
ATOM 2943 C C . LEU B 1 185 ? -5.465 10.844 -0.065 1 98.31 185 LEU B C 1
ATOM 2945 O O . LEU B 1 185 ? -4.461 11.562 -0.046 1 98.31 185 LEU B O 1
ATOM 2949 N N . ALA B 1 186 ? -6.246 10.797 0.949 1 98.88 186 ALA B N 1
ATOM 2950 C CA . ALA B 1 186 ? -5.957 11.297 2.289 1 98.88 186 ALA B CA 1
ATOM 2951 C C . ALA B 1 186 ? -6.055 10.18 3.324 1 98.88 186 ALA B C 1
ATOM 2953 O O . ALA B 1 186 ? -6.625 9.125 3.053 1 98.88 186 ALA B O 1
ATOM 2954 N N . GLN B 1 187 ? -5.461 10.422 4.41 1 98.94 187 GLN B N 1
ATOM 2955 C CA . GLN B 1 187 ? -5.449 9.445 5.496 1 98.94 187 GLN B CA 1
ATOM 2956 C C . GLN B 1 187 ? -5.531 10.133 6.855 1 98.94 187 GLN B C 1
ATOM 2958 O O . GLN B 1 187 ? -4.707 10.992 7.176 1 98.94 187 GLN B O 1
ATOM 2963 N N . THR B 1 188 ? -6.566 9.797 7.617 1 98.94 188 THR B N 1
ATOM 2964 C CA . THR B 1 188 ? -6.754 10.375 8.945 1 98.94 188 THR B CA 1
ATOM 2965 C C . THR B 1 188 ? -6.148 9.469 10.016 1 98.94 188 THR B C 1
ATOM 2967 O O . THR B 1 188 ? -6.355 8.258 10 1 98.94 188 THR B O 1
ATOM 2970 N N . VAL B 1 189 ? -5.371 10.055 10.922 1 98.94 189 VAL B N 1
ATOM 2971 C CA . VAL B 1 189 ? -4.707 9.32 12 1 98.94 189 VAL B CA 1
ATOM 2972 C C . VAL B 1 189 ? -4.996 10 13.336 1 98.94 189 VAL B C 1
ATOM 2974 O O . VAL B 1 189 ? -5 11.234 13.43 1 98.94 189 VAL B O 1
ATOM 2977 N N . GLY B 1 190 ? -5.16 9.266 14.328 1 98.88 190 GLY B N 1
ATOM 2978 C CA . GLY B 1 190 ? -5.355 9.766 15.68 1 98.88 190 GLY B CA 1
ATOM 2979 C C . GLY B 1 190 ? -5.391 8.672 16.734 1 98.88 190 GLY B C 1
ATOM 2980 O O . GLY B 1 190 ? -4.957 7.547 16.469 1 98.88 190 GLY B O 1
ATOM 2981 N N . TYR B 1 191 ? -5.816 9.133 17.938 1 98.38 191 TYR B N 1
ATOM 2982 C CA . TYR B 1 191 ? -5.977 8.188 19.031 1 98.38 191 TYR B CA 1
ATOM 2983 C C . TYR B 1 191 ? -7.383 7.605 19.047 1 98.38 191 TYR B C 1
ATOM 2985 O O . TYR B 1 191 ? -8.328 8.234 18.578 1 98.38 191 TYR B O 1
#

Secondary structure (DSSP, 8-state):
----EEE--S----S--BHHHHHHH---------PPPPHHHHHHHHHHHH-B-STTS-BSS--GGG---EEEEEE-SSEEEEEETTTTEEEEEEES--GGGS-SSTHHHHSSEEEEEEEEGGGGTTSSS-HHHHHHHHHHHHHHHHHHHHHHHHHHT-EEEEES---HHHHHHHTT--TTEEEEEEEEEE-/----EEE--S----S--BHHHHHHH---------PPPPHHHHHHHHHHHH-B-STTS-BSS--GGG---EEEEEE-SSEEEEEETTTTEEEEEEES--GGGS-SSTHHHHSSEEEEEEEEGGGGTTSSS-HHHHHHHHHHHHHHHHHHHHHHHHHHT-EEEEES---HHHHHHHTT--TTEEEEEEEEEE-